Protein AF-A0A6P7GZ53-F1 (afdb_monomer)

Organism: NCBI:txid50390

Nearest PDB structures (foldseek):
  2vr2-assembly1_A  TM=5.293E-01  e=1.073E-16  Homo sapiens
  2ftw-assembly1_A  TM=5.264E-01  e=1.437E-16  Dictyostelium discoideum
  4cnu-assembly1_A  TM=5.229E-01  e=3.875E-16  Homo sapiens
  1yny-assembly1_A  TM=5.245E-01  e=1.218E-12  Bacillus sp. AR9
  4tqt-assembly1_D  TM=4.988E-01  e=5.077E-13  Brucella suis 1330

Mean predicted aligned error: 7.08 Å

Foldseek 3Di:
DEQDADVPGQQVVSVVVVCVVDVVPDPDDDAYAYEDLDDDPSNLVSVLCCVPPVVHQHYEAEQADPSHDDLVRLLVVLLSSVVSNHYYHYNFFNRVQLVVQLVVCVVVVNPDPVSNDSSGDPVRSVVRVVSSVVSNVVAEEEEEQDADVPGQQVVSVVVVCVVDVPDDPHHYYYEYEDLDDDPSNLVSVLCCLPPVVHQEYEAEQADPSHDDLVRLLVVLVSSVVSNHHYHYHFFNRVQLVVQLVVCVVVVNPDPVSNCSSGDCVRRVVRVVSSVVSNVD

Secondary structure (DSSP, 8-state):
-EE-PPTT--HHHHHHHHHHHHHTT-SS----EEE-SS--HHHHHHHHHHHHHH---EEEEESSSTTPPPHHHHHHHHHHHHHHTPEEEEE---HHHHHHHHHHHHHTT--STHHHHHTS-HHHHHHHHHHHHHHHTTTEEEEEE-PPTT--HHHHHHHHHHHHTTT-SSEEEEEEE-SS--HHHHHHHHHHHHHH---EEEEESSSTTPPPHHHHHHHHHHHHHHTPEEEEE-S-HHHHHHHHHHHHHTT--STHHHHHTS-HHHHHHHHHHHHHHHH-

Radius of gyration: 23.08 Å; Cα contacts (8 Å, |Δi|>4): 383; chains: 1; bounding box: 60×51×70 Å

Sequence (280 aa):
DFVFPKEDESLLDAFYEYRQKADGKVCCDYSLHVILPRWSEQVKRDMEILVKEHGVNSFKVFMAYGFMLNDAELYSAFEHCQNLGALAQVHAENGSIIAKNAERLLAQGVTGPEGHEMSRPEEVEAEAVNRACVIAKQLTDVDFVFPKEDESLLDAFYEYRQKADGKVCCDYSLHVILPRWSEQVKRDMEILVKEHGVNSFKVFMAYGFMLNDAELYSAFEHCQNLGALAQVHAENGSIIAKNAERLLAQGVTGPEGHEMSRPEEVEAEAVNRACVIAKQ

Solvent-accessible surface area (backbone atoms only — not comparable to full-atom values): 15361 Å² total; per-residue (Å²): 88,76,36,74,48,57,93,92,51,49,66,56,61,33,44,51,57,51,44,66,66,39,74,85,67,61,94,64,93,83,66,57,35,39,46,44,65,67,82,50,76,65,53,56,52,40,52,50,47,36,37,78,77,67,68,38,51,36,38,33,39,30,42,31,71,99,38,37,51,54,74,70,44,46,43,52,51,45,53,51,23,58,77,69,74,28,47,73,41,74,48,46,31,38,29,70,58,32,51,53,38,40,54,52,36,46,77,72,68,44,80,57,76,67,38,58,57,72,24,57,50,69,66,41,32,51,50,27,44,52,50,52,51,57,48,51,49,73,56,41,46,73,48,76,35,70,48,58,91,94,52,49,67,57,59,34,44,52,54,52,47,68,69,37,82,86,66,64,93,58,50,71,50,57,35,40,47,46,64,65,84,50,77,64,50,56,53,39,51,51,47,35,40,77,75,65,74,32,50,39,38,35,39,31,40,32,70,102,36,39,52,52,73,70,48,47,40,53,52,42,54,49,24,58,77,69,72,28,46,74,43,75,46,45,32,40,30,69,59,32,55,53,37,41,54,52,36,48,75,70,68,44,78,58,76,65,39,58,55,72,21,55,49,67,68,37,32,53,52,28,44,53,50,52,53,56,49,73,68,108

pLDDT: mean 95.41, std 3.26, range [82.62, 98.56]

InterPro domains:
  IPR032466 Metal-dependent hydrolase [SSF51556] (5-140)
  IPR032466 Metal-dependent hydrolase [SSF51556] (142-279)
  IPR050378 Metallo-dependent Hydrolases Superfamily [PTHR11647] (142-280)

Structure (mmCIF, N/CA/C/O backbone):
data_AF-A0A6P7GZ53-F1
#
_entry.id   AF-A0A6P7GZ53-F1
#
loop_
_atom_site.group_PDB
_atom_site.id
_atom_site.type_symbol
_atom_site.label_atom_id
_atom_site.label_alt_id
_atom_site.label_comp_id
_atom_site.label_asym_id
_atom_site.label_entity_id
_atom_site.label_seq_id
_atom_site.pdbx_PDB_ins_code
_atom_site.Cartn_x
_atom_site.Cartn_y
_atom_site.Cartn_z
_atom_site.occupancy
_atom_site.B_iso_or_equiv
_atom_site.auth_seq_id
_atom_site.auth_comp_id
_atom_site.auth_asym_id
_atom_site.auth_atom_id
_atom_site.pdbx_PDB_model_num
ATOM 1 N N . ASP A 1 1 ? -2.368 -8.068 18.841 1.00 83.94 1 ASP A N 1
ATOM 2 C CA . ASP A 1 1 ? -3.731 -8.653 18.848 1.00 83.94 1 ASP A CA 1
ATOM 3 C C . ASP A 1 1 ? -4.766 -7.543 18.663 1.00 83.94 1 ASP A C 1
ATOM 5 O O . ASP A 1 1 ? -4.378 -6.379 18.725 1.00 83.94 1 ASP A O 1
ATOM 9 N N . PHE A 1 2 ? -6.035 -7.871 18.414 1.00 90.75 2 PHE A N 1
ATOM 10 C CA . PHE A 1 2 ? -7.119 -6.899 18.254 1.00 90.75 2 PHE A CA 1
ATOM 11 C C . PHE A 1 2 ? -7.915 -6.716 19.548 1.00 90.75 2 PHE A C 1
ATOM 13 O O . PHE A 1 2 ? -8.470 -7.668 20.088 1.00 90.75 2 PHE A O 1
ATOM 20 N N . VAL A 1 3 ? -8.015 -5.474 20.013 1.00 94.88 3 VAL A N 1
ATOM 21 C CA . VAL A 1 3 ? -8.908 -5.082 21.106 1.00 94.88 3 VAL A CA 1
ATOM 22 C C . VAL A 1 3 ? -10.277 -4.818 20.508 1.00 94.88 3 VAL A C 1
ATOM 24 O O . VAL A 1 3 ? -10.435 -3.876 19.732 1.00 94.88 3 VAL A O 1
ATOM 27 N N . PHE A 1 4 ? -11.257 -5.644 20.868 1.00 94.88 4 PHE A N 1
ATOM 28 C CA . PHE A 1 4 ? -12.654 -5.452 20.485 1.00 94.88 4 PHE A CA 1
ATOM 29 C C . PHE A 1 4 ? -13.439 -4.890 21.686 1.00 94.88 4 PHE A C 1
ATOM 31 O O . PHE A 1 4 ? -13.685 -5.651 22.627 1.00 94.88 4 PHE A O 1
ATOM 38 N N . PRO A 1 5 ? -13.849 -3.605 21.667 1.00 93.38 5 PRO A N 1
ATOM 39 C CA . PRO A 1 5 ? -14.711 -3.026 22.698 1.00 93.38 5 PRO A CA 1
ATOM 40 C C . PRO A 1 5 ? -16.119 -3.625 22.664 1.00 93.38 5 PRO A C 1
ATOM 42 O O . PRO A 1 5 ? -16.727 -3.737 21.596 1.00 93.38 5 PRO A O 1
ATOM 45 N N . LYS A 1 6 ? -16.663 -3.985 23.827 1.00 91.25 6 LYS A N 1
ATOM 46 C CA . LYS A 1 6 ? -18.058 -4.430 23.952 1.00 91.25 6 LYS A CA 1
ATOM 47 C C . LYS A 1 6 ? -19.027 -3.294 23.615 1.00 91.25 6 LYS A C 1
ATOM 49 O O . LYS A 1 6 ? -18.658 -2.120 23.571 1.00 91.25 6 LYS A O 1
ATOM 54 N N . GLU A 1 7 ? -20.292 -3.653 23.412 1.00 82.62 7 GLU A N 1
ATOM 55 C CA . GLU A 1 7 ? -21.371 -2.674 23.273 1.00 82.62 7 GLU A CA 1
ATOM 56 C C . GLU A 1 7 ? -21.355 -1.720 24.483 1.00 82.62 7 GLU A C 1
ATOM 58 O O . GLU A 1 7 ? -21.275 -2.157 25.629 1.00 82.62 7 GLU A O 1
ATOM 63 N N . ASP A 1 8 ? -21.330 -0.415 24.205 1.00 84.06 8 ASP A N 1
ATOM 64 C CA . ASP A 1 8 ? -21.233 0.681 25.183 1.00 84.06 8 ASP A CA 1
ATOM 65 C C . ASP A 1 8 ? -19.934 0.829 25.995 1.00 84.06 8 ASP A C 1
ATOM 67 O O . ASP A 1 8 ? -19.791 1.809 26.723 1.00 84.06 8 ASP A O 1
ATOM 71 N N . GLU A 1 9 ? -18.932 -0.022 25.782 1.00 93.50 9 GLU A N 1
ATOM 72 C CA . GLU A 1 9 ? -17.598 0.121 26.379 1.00 93.50 9 GLU A CA 1
ATOM 73 C C . GLU A 1 9 ? -16.794 1.247 25.692 1.00 93.50 9 GLU A C 1
ATOM 75 O O . GLU A 1 9 ? -16.941 1.499 24.485 1.00 93.50 9 GLU A O 1
ATOM 80 N N . SER A 1 10 ? -15.959 1.958 26.461 1.00 95.81 10 SER A N 1
ATOM 81 C CA . SER A 1 10 ? -14.998 2.925 25.907 1.00 95.81 10 SER A CA 1
ATOM 82 C C . SER A 1 10 ? -13.808 2.199 25.272 1.00 95.81 10 SER A C 1
ATOM 84 O O . SER A 1 10 ? -13.531 1.040 25.598 1.00 95.81 10 SER A O 1
ATOM 86 N N . LEU A 1 11 ? -13.065 2.861 24.375 1.00 97.00 11 LEU A N 1
ATOM 87 C CA . LEU A 1 11 ? -11.878 2.218 23.791 1.00 97.00 11 LEU A CA 1
ATOM 88 C C . LEU A 1 11 ? -10.784 2.008 24.846 1.00 97.00 11 LEU A C 1
ATOM 90 O O . LEU A 1 11 ? -10.041 1.029 24.778 1.00 97.00 11 LEU A O 1
ATOM 94 N N . LEU A 1 12 ? -10.701 2.915 25.825 1.00 96.62 12 LEU A N 1
ATOM 95 C CA . LEU A 1 12 ? -9.735 2.851 26.918 1.00 96.62 12 LEU A CA 1
ATOM 96 C C . LEU A 1 12 ? -10.011 1.670 27.850 1.00 96.62 12 LEU A C 1
ATOM 98 O O . LEU A 1 12 ? -9.089 0.912 28.144 1.00 96.62 12 LEU A O 1
ATOM 102 N N . ASP A 1 13 ? -11.262 1.471 28.272 1.00 96.56 13 ASP A N 1
ATOM 103 C CA . ASP A 1 13 ? -11.621 0.360 29.163 1.00 96.56 13 ASP A CA 1
ATOM 104 C C . ASP A 1 13 ? -11.324 -0.991 28.503 1.00 96.56 13 ASP A C 1
ATOM 106 O O . ASP A 1 13 ? -10.675 -1.854 29.102 1.00 96.56 13 ASP A O 1
ATOM 110 N N . ALA A 1 14 ? -11.707 -1.138 27.229 1.00 97.06 14 ALA A N 1
ATOM 111 C CA . ALA A 1 14 ? -11.402 -2.329 26.446 1.00 97.06 14 ALA A CA 1
ATOM 112 C C . ALA A 1 14 ? -9.884 -2.548 26.322 1.00 97.06 14 ALA A C 1
ATOM 114 O O . ALA A 1 14 ? -9.389 -3.660 26.518 1.00 97.06 14 ALA A O 1
ATOM 115 N N . PHE A 1 15 ? -9.118 -1.489 26.040 1.00 96.69 15 PHE A N 1
ATOM 116 C CA . PHE A 1 15 ? -7.660 -1.561 25.950 1.00 96.69 15 PHE A CA 1
ATOM 117 C C . PHE A 1 15 ? -7.024 -2.022 27.267 1.00 96.69 15 PHE A C 1
ATOM 119 O O . PHE A 1 15 ? -6.193 -2.935 27.256 1.00 96.69 15 PHE A O 1
ATOM 126 N N . TYR A 1 16 ? -7.437 -1.449 28.401 1.00 95.81 16 TYR A N 1
ATOM 127 C CA . TYR A 1 16 ? -6.927 -1.828 29.717 1.00 95.81 16 TYR A CA 1
ATOM 128 C C . TYR A 1 16 ? -7.271 -3.274 30.081 1.00 95.81 16 TYR A C 1
ATOM 130 O O . TYR A 1 16 ? -6.413 -3.985 30.607 1.00 95.81 16 TYR A O 1
ATOM 138 N N . GLU A 1 17 ? -8.477 -3.746 29.753 1.00 95.25 17 GLU A N 1
ATOM 139 C CA . GLU A 1 17 ? -8.863 -5.143 29.971 1.00 95.25 17 GLU A CA 1
ATOM 140 C C . GLU A 1 17 ? -7.950 -6.106 29.189 1.00 95.25 17 GLU A C 1
ATOM 142 O O . GLU A 1 17 ? -7.483 -7.115 29.728 1.00 95.25 17 GLU A O 1
ATOM 147 N N . TYR A 1 18 ? -7.666 -5.804 27.919 1.00 95.06 18 TYR A N 1
ATOM 148 C CA . TYR A 1 18 ? -6.794 -6.637 27.085 1.00 95.06 18 TYR A CA 1
ATOM 149 C C . TYR A 1 18 ? -5.336 -6.595 27.551 1.00 95.06 18 TYR A C 1
ATOM 151 O O . TYR A 1 18 ? -4.712 -7.652 27.679 1.00 95.06 18 TYR A O 1
ATOM 159 N N . ARG A 1 19 ? -4.811 -5.408 27.880 1.00 93.62 19 ARG A N 1
ATOM 160 C CA . ARG A 1 19 ? -3.484 -5.234 28.495 1.00 93.62 19 ARG A CA 1
ATOM 161 C C . ARG A 1 19 ? -3.341 -6.063 29.765 1.00 93.62 19 ARG A C 1
ATOM 163 O O . ARG A 1 19 ? -2.403 -6.845 29.873 1.00 93.62 19 ARG A O 1
ATOM 170 N N . GLN A 1 20 ? -4.315 -5.997 30.675 1.00 93.56 20 GLN A N 1
ATOM 171 C CA . GLN A 1 20 ? -4.288 -6.758 31.927 1.00 93.56 20 GLN A CA 1
ATOM 172 C C . GLN A 1 20 ? -4.213 -8.275 31.692 1.00 93.56 20 GLN A C 1
ATOM 174 O O . GLN A 1 20 ? -3.524 -8.991 32.421 1.00 93.56 20 GLN A O 1
ATOM 179 N N . LYS A 1 21 ? -4.908 -8.786 30.667 1.00 91.00 21 LYS A N 1
ATOM 180 C CA . LYS A 1 21 ? -4.852 -10.208 30.294 1.00 91.00 21 LYS A CA 1
ATOM 181 C C . LYS A 1 21 ? -3.507 -10.604 29.682 1.00 91.00 21 LYS A C 1
ATOM 183 O O . LYS A 1 21 ? -3.099 -11.755 29.867 1.00 91.00 21 LYS A O 1
ATOM 188 N N . ALA A 1 22 ? -2.867 -9.696 28.944 1.00 90.44 22 ALA A N 1
ATOM 189 C CA . ALA A 1 22 ? -1.644 -9.944 28.188 1.00 90.44 22 ALA A CA 1
ATOM 190 C C . ALA A 1 22 ? -0.370 -9.767 29.028 1.00 90.44 22 ALA A C 1
ATOM 192 O O . ALA A 1 22 ? 0.467 -10.668 29.022 1.00 90.44 22 ALA A O 1
ATOM 193 N N . ASP A 1 23 ? -0.248 -8.673 29.788 1.00 89.81 23 ASP A N 1
ATOM 194 C CA . ASP A 1 23 ? 0.985 -8.252 30.480 1.00 89.81 23 ASP A CA 1
ATOM 195 C C . ASP A 1 23 ? 1.575 -9.341 31.393 1.00 89.81 23 ASP A C 1
ATOM 197 O O . ASP A 1 23 ? 2.789 -9.468 31.516 1.00 89.81 23 ASP A O 1
ATOM 201 N N . GLY A 1 24 ? 0.726 -10.169 32.013 1.00 87.69 24 GLY A N 1
ATOM 202 C CA . GLY A 1 24 ? 1.163 -11.268 32.881 1.00 87.69 24 GLY A CA 1
ATOM 203 C C . GLY A 1 24 ? 1.469 -12.594 32.172 1.00 87.69 24 GLY A C 1
ATOM 204 O O . GLY A 1 24 ? 1.786 -13.570 32.851 1.00 87.69 24 GLY A O 1
ATOM 205 N N . LYS A 1 25 ? 1.301 -12.681 30.846 1.00 90.62 25 LYS A N 1
ATOM 206 C CA . LYS A 1 25 ? 1.344 -13.947 30.086 1.00 90.62 25 LYS A CA 1
ATOM 207 C C . LYS A 1 25 ? 2.253 -13.921 28.863 1.00 90.62 25 LYS A C 1
ATOM 209 O O . LYS A 1 25 ? 2.750 -14.977 28.476 1.00 90.62 25 LYS A O 1
ATOM 214 N N . VAL A 1 26 ? 2.423 -12.766 28.225 1.00 89.94 26 VAL A N 1
ATOM 215 C CA . VAL A 1 26 ? 3.262 -12.640 27.028 1.00 89.94 26 VAL A CA 1
ATOM 216 C C . VAL A 1 26 ? 4.746 -12.784 27.369 1.00 89.94 26 VAL A C 1
ATOM 218 O O . VAL A 1 26 ? 5.226 -12.262 28.370 1.00 89.94 26 VAL A O 1
ATOM 221 N N . CYS A 1 27 ? 5.478 -13.512 26.525 1.00 90.25 27 CYS A N 1
ATOM 222 C CA . CYS A 1 27 ? 6.923 -13.732 26.645 1.00 90.25 27 CYS A CA 1
ATOM 223 C C . CYS A 1 27 ? 7.740 -12.966 25.589 1.00 90.25 27 CYS A C 1
ATOM 225 O O . CYS A 1 27 ? 8.937 -13.207 25.443 1.00 90.25 27 CYS A O 1
ATOM 227 N N . CYS A 1 28 ? 7.094 -12.064 24.849 1.00 86.25 28 CYS A N 1
ATOM 228 C CA . CYS A 1 28 ? 7.678 -11.230 23.807 1.00 86.25 28 CYS A CA 1
ATOM 229 C C . CYS A 1 28 ? 7.070 -9.821 23.837 1.00 86.25 28 CYS A C 1
ATOM 231 O O . CYS A 1 28 ? 6.027 -9.599 24.460 1.00 86.25 28 CYS A O 1
ATOM 233 N N . ASP A 1 29 ? 7.713 -8.887 23.137 1.00 85.12 29 ASP A N 1
ATOM 234 C CA . ASP A 1 29 ? 7.139 -7.571 22.870 1.00 85.12 29 ASP A CA 1
ATOM 235 C C . ASP A 1 29 ? 5.856 -7.715 22.045 1.00 85.12 29 ASP A C 1
ATOM 237 O O . ASP A 1 29 ? 5.775 -8.521 21.112 1.00 85.12 29 ASP A O 1
ATOM 241 N N . TYR A 1 30 ? 4.838 -6.932 22.393 1.00 86.75 30 TYR A N 1
ATOM 242 C CA . TYR A 1 30 ? 3.545 -6.981 21.725 1.00 86.75 30 TYR A CA 1
ATOM 243 C C . TYR A 1 30 ? 2.935 -5.586 21.586 1.00 86.75 30 TYR A C 1
ATOM 245 O O . TYR A 1 30 ? 3.222 -4.673 22.359 1.00 86.75 30 TYR A O 1
ATOM 253 N N . SER A 1 31 ? 2.052 -5.445 20.600 1.00 86.81 31 SER A N 1
ATOM 254 C CA . SER A 1 31 ? 1.199 -4.272 20.422 1.00 86.81 31 SER A CA 1
ATOM 255 C C . SER A 1 31 ? -0.259 -4.700 20.242 1.00 86.81 31 SER A C 1
ATOM 257 O O . SER A 1 31 ? -0.568 -5.855 19.904 1.00 86.81 31 SER A O 1
ATOM 259 N N . LEU A 1 32 ? -1.165 -3.765 20.508 1.00 92.12 32 LEU A N 1
ATOM 260 C CA . LEU A 1 32 ? -2.605 -3.937 20.395 1.00 92.12 32 LEU A CA 1
ATOM 261 C C . LEU A 1 32 ? -3.147 -2.993 19.322 1.00 92.12 32 LEU A C 1
ATOM 263 O O . LEU A 1 32 ? -2.891 -1.793 19.360 1.00 92.12 32 LEU A O 1
ATOM 267 N N . HIS A 1 33 ? -3.920 -3.549 18.394 1.00 94.38 33 HIS A N 1
ATOM 268 C CA . HIS A 1 33 ? -4.694 -2.804 17.407 1.00 94.38 33 HIS A CA 1
ATOM 269 C C . HIS A 1 33 ? -6.102 -2.608 17.963 1.00 94.38 33 HIS A C 1
ATOM 271 O O . HIS A 1 33 ? -6.744 -3.588 18.346 1.00 94.38 33 HIS A O 1
ATOM 277 N N . VAL A 1 34 ? -6.604 -1.378 18.021 1.00 97.31 34 VAL A N 1
ATOM 278 C CA . VAL A 1 34 ? -7.911 -1.114 18.645 1.00 97.31 34 VAL A CA 1
ATOM 279 C C . VAL A 1 34 ? -8.999 -1.029 17.580 1.00 97.31 34 VAL A C 1
ATOM 281 O O . VAL A 1 34 ? -8.886 -0.257 16.630 1.00 97.31 34 VAL A O 1
ATOM 284 N N . ILE A 1 35 ? -10.049 -1.844 17.708 1.00 97.12 35 ILE A N 1
ATOM 285 C CA . ILE A 1 35 ? -11.191 -1.829 16.789 1.00 97.12 35 ILE A CA 1
ATOM 286 C C . ILE A 1 35 ? -12.071 -0.614 17.092 1.00 97.12 35 ILE A C 1
ATOM 288 O O . ILE A 1 35 ? -12.369 -0.325 18.249 1.00 97.12 35 ILE A O 1
ATOM 292 N N . LEU A 1 36 ? -12.517 0.065 16.036 1.00 96.56 36 LEU A N 1
ATOM 293 C CA . LEU A 1 36 ? -13.470 1.168 16.074 1.00 96.56 36 LEU A CA 1
ATOM 294 C C . LEU A 1 36 ? -14.841 0.654 15.597 1.00 96.56 36 LEU A C 1
ATOM 296 O O . LEU A 1 36 ? -15.126 0.705 14.401 1.00 96.56 36 LEU A O 1
ATOM 300 N N . PRO A 1 37 ? -15.703 0.135 16.494 1.00 93.62 37 PRO A N 1
ATOM 301 C CA . PRO A 1 37 ? -17.009 -0.402 16.100 1.00 93.62 37 PRO A CA 1
ATOM 302 C C . PRO A 1 37 ? -18.053 0.693 15.813 1.00 93.62 37 PRO A C 1
ATOM 304 O O . PRO A 1 37 ? -19.187 0.387 15.459 1.00 93.62 37 PRO A O 1
ATOM 307 N N . ARG A 1 38 ? -17.701 1.964 16.046 1.00 94.25 38 ARG A N 1
ATOM 308 C CA . ARG A 1 38 ? -18.548 3.155 15.893 1.00 94.25 38 ARG A CA 1
ATOM 309 C C . ARG A 1 38 ? -17.683 4.409 15.817 1.00 94.25 38 ARG A C 1
ATOM 311 O O . ARG A 1 38 ? -16.546 4.399 16.294 1.00 94.25 38 ARG A O 1
ATOM 318 N N . TRP A 1 39 ? -18.245 5.502 15.308 1.00 95.88 39 TRP A N 1
ATOM 319 C CA . TRP A 1 39 ? -17.585 6.806 15.289 1.00 95.88 39 TRP A CA 1
ATOM 320 C C . TRP A 1 39 ? -18.297 7.827 16.183 1.00 95.88 39 TRP A C 1
ATOM 322 O O . TRP A 1 39 ? -19.516 7.967 16.149 1.00 95.88 39 TRP A O 1
ATOM 332 N N . SER A 1 40 ? -17.543 8.535 17.029 1.00 95.44 40 SER A N 1
ATOM 333 C CA . SER A 1 40 ? -18.072 9.573 17.926 1.00 95.44 40 SER A CA 1
ATOM 334 C C . SER A 1 40 ? -16.962 10.488 18.452 1.00 95.44 40 SER A C 1
ATOM 336 O O . SER A 1 40 ? -15.783 10.139 18.406 1.00 95.44 40 SER A O 1
ATOM 338 N N . GLU A 1 41 ? -17.327 11.630 19.039 1.00 95.44 41 GLU A N 1
ATOM 339 C CA . GLU A 1 41 ? -16.363 12.522 19.706 1.00 95.44 41 GLU A CA 1
ATOM 340 C C . GLU A 1 41 ? -15.651 11.860 20.895 1.00 95.44 41 GLU A C 1
ATOM 342 O O . GLU A 1 41 ? -14.501 12.184 21.184 1.00 95.44 41 GLU A O 1
ATOM 347 N N . GLN A 1 42 ? -16.299 10.910 21.582 1.00 95.50 42 GLN A N 1
ATOM 348 C CA . GLN A 1 42 ? -15.629 10.141 22.632 1.00 9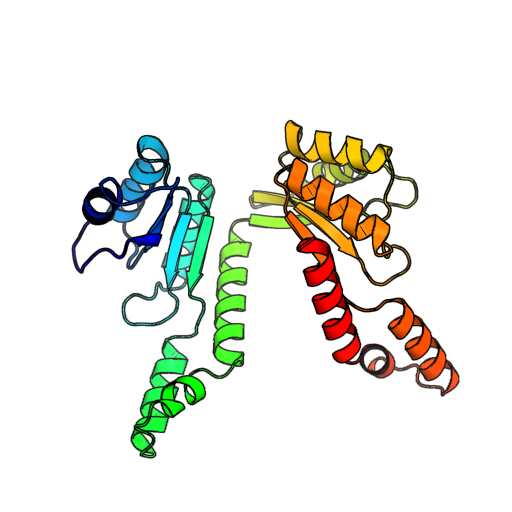5.50 42 GLN A CA 1
ATOM 349 C C . GLN A 1 42 ? -14.554 9.224 22.041 1.00 95.50 42 GLN A C 1
ATOM 351 O O . GLN A 1 42 ? -13.436 9.214 22.541 1.00 95.50 42 GLN A O 1
ATOM 356 N N . VAL A 1 43 ? -14.868 8.524 20.945 1.00 96.50 43 VAL A N 1
ATOM 357 C CA . VAL A 1 43 ? -13.909 7.672 20.222 1.00 96.50 43 VAL A CA 1
ATOM 358 C C . VAL A 1 43 ? -12.685 8.475 19.780 1.00 96.50 43 VAL A C 1
ATOM 360 O O . VAL A 1 43 ? -11.565 8.036 20.020 1.00 96.50 43 VAL A O 1
ATOM 363 N N . LYS A 1 44 ? -12.871 9.685 19.231 1.00 96.94 44 LYS A N 1
ATOM 364 C CA . LYS A 1 44 ? -11.755 10.574 18.859 1.00 96.94 44 LYS A CA 1
ATOM 365 C C . LYS A 1 44 ? -10.826 10.881 20.038 1.00 96.94 44 LYS A C 1
ATOM 367 O O . LYS A 1 44 ? -9.607 10.780 19.895 1.00 96.94 44 LYS A O 1
ATOM 372 N N . ARG A 1 45 ? -11.396 11.231 21.200 1.00 97.38 45 ARG A N 1
ATOM 373 C CA . ARG A 1 45 ? -10.629 11.514 22.427 1.00 97.38 45 ARG A CA 1
ATOM 374 C C . ARG A 1 45 ? -9.893 10.283 22.944 1.00 97.38 45 ARG A C 1
ATOM 376 O O . ARG A 1 45 ? -8.727 10.388 23.309 1.00 97.38 45 ARG A O 1
ATOM 383 N N . ASP A 1 46 ? -10.550 9.127 22.949 1.00 97.88 46 ASP A N 1
ATOM 384 C CA . ASP A 1 46 ? -9.920 7.886 23.393 1.00 97.88 46 ASP A CA 1
ATOM 385 C C . ASP A 1 46 ? -8.745 7.510 22.477 1.00 97.88 46 ASP A C 1
ATOM 387 O O . ASP A 1 46 ? -7.686 7.132 22.970 1.00 97.88 46 ASP A O 1
ATOM 391 N N . MET A 1 47 ? -8.893 7.667 21.153 1.00 98.06 47 MET A N 1
ATOM 392 C CA . MET A 1 47 ? -7.806 7.444 20.188 1.00 98.06 47 MET A CA 1
ATOM 393 C C . MET A 1 47 ? -6.592 8.332 20.481 1.00 98.06 47 MET A C 1
ATOM 395 O O . MET A 1 47 ? -5.464 7.848 20.460 1.00 98.06 47 MET A O 1
ATOM 399 N N . GLU A 1 48 ? -6.807 9.612 20.799 1.00 97.56 48 GLU A N 1
ATOM 400 C CA . GLU A 1 48 ? -5.722 10.527 21.169 1.00 97.56 48 GLU A CA 1
ATOM 401 C C . GLU A 1 48 ? -4.948 10.061 22.403 1.00 97.56 48 GLU A C 1
ATOM 403 O O . GLU A 1 48 ? -3.717 10.078 22.389 1.00 97.56 48 GLU A O 1
ATOM 408 N N . ILE A 1 49 ? -5.658 9.639 23.451 1.00 98.00 49 ILE A N 1
ATOM 409 C CA . ILE A 1 49 ? -5.052 9.139 24.692 1.00 98.00 49 ILE A CA 1
ATOM 410 C C . ILE A 1 49 ? -4.279 7.847 24.405 1.00 98.00 49 ILE A C 1
ATOM 412 O O . ILE A 1 49 ? -3.120 7.713 24.790 1.00 98.00 49 ILE A O 1
ATOM 416 N N . LEU A 1 50 ? -4.877 6.917 23.659 1.00 97.56 50 LEU A N 1
ATOM 417 C CA . LEU A 1 50 ? -4.242 5.655 23.276 1.00 97.56 50 LEU A CA 1
ATOM 418 C C . LEU A 1 50 ? -2.935 5.866 22.497 1.00 97.56 50 LEU A C 1
ATOM 420 O O . LEU A 1 50 ? -1.944 5.187 22.776 1.00 97.56 50 LEU A O 1
ATOM 424 N N . VAL A 1 51 ? -2.906 6.823 21.567 1.00 96.31 51 VAL A N 1
ATOM 425 C CA . VAL A 1 51 ? -1.694 7.156 20.804 1.00 96.31 51 VAL A CA 1
ATOM 426 C C . VAL A 1 51 ? -0.656 7.840 21.692 1.00 96.31 51 VAL A C 1
ATOM 428 O O . VAL A 1 51 ? 0.480 7.374 21.782 1.00 96.31 51 VAL A O 1
ATOM 431 N N . LYS A 1 52 ? -1.035 8.933 22.365 1.00 95.62 52 LYS A N 1
ATOM 432 C CA . LYS A 1 52 ? -0.095 9.807 23.086 1.00 95.62 52 LYS A CA 1
ATOM 433 C C . LYS A 1 52 ? 0.437 9.181 24.376 1.00 95.62 52 LYS A C 1
ATOM 435 O O . LYS A 1 52 ? 1.593 9.408 24.719 1.00 95.62 52 LYS A O 1
ATOM 440 N N . GLU A 1 53 ? -0.388 8.418 25.091 1.00 96.62 53 GLU A N 1
ATOM 441 C CA . GLU A 1 53 ? -0.068 7.916 26.436 1.00 96.62 53 GLU A CA 1
ATOM 442 C C . GLU A 1 53 ? 0.241 6.414 26.465 1.00 96.62 53 GLU A C 1
ATOM 444 O O . GLU A 1 53 ? 0.974 5.956 27.342 1.00 96.62 53 GLU A O 1
ATOM 449 N N . HIS A 1 54 ? -0.277 5.637 25.506 1.00 93.94 54 HIS A N 1
ATOM 450 C CA . HIS A 1 54 ? -0.161 4.173 25.520 1.00 93.94 54 HIS A CA 1
ATOM 451 C C . HIS A 1 54 ? 0.586 3.573 24.324 1.00 93.94 54 HIS A C 1
ATOM 453 O O . HIS A 1 54 ? 0.798 2.357 24.293 1.00 93.94 54 HIS A O 1
ATOM 459 N N . GLY A 1 55 ? 1.012 4.400 23.364 1.00 90.12 55 GLY A N 1
ATOM 460 C CA . GLY A 1 55 ? 1.794 3.968 22.204 1.00 90.12 55 GLY A CA 1
ATOM 461 C C . GLY A 1 55 ? 1.017 3.102 21.208 1.00 90.12 55 GLY A C 1
ATOM 462 O O . GLY A 1 55 ? 1.630 2.398 20.406 1.00 90.12 55 GLY A O 1
ATOM 463 N N . VAL A 1 56 ? -0.320 3.124 21.248 1.00 94.38 56 VAL A N 1
ATOM 464 C CA . VAL A 1 56 ? -1.145 2.496 20.208 1.00 94.38 56 VAL A CA 1
ATOM 465 C C . VAL A 1 56 ? -0.952 3.283 18.920 1.00 94.38 56 VAL A C 1
ATOM 467 O O . VAL A 1 56 ? -1.150 4.489 18.896 1.00 94.38 56 VAL A O 1
ATOM 470 N N . ASN A 1 57 ? -0.582 2.615 17.834 1.00 92.12 57 ASN A N 1
ATOM 471 C CA . ASN A 1 57 ? -0.270 3.270 16.562 1.00 92.12 57 ASN A CA 1
ATOM 472 C C . ASN A 1 57 ? -1.182 2.819 15.417 1.00 92.12 57 ASN A C 1
ATOM 474 O O . ASN A 1 57 ? -0.868 3.053 14.253 1.00 92.12 57 ASN A O 1
ATOM 478 N N . SER A 1 58 ? -2.269 2.108 15.717 1.00 95.19 58 SER A N 1
ATOM 479 C CA . SER A 1 58 ? -3.118 1.509 14.691 1.00 95.19 58 SER A CA 1
ATOM 480 C C . SER A 1 58 ? -4.526 1.194 15.185 1.00 95.19 58 SER A C 1
ATOM 482 O O . SER A 1 58 ? -4.731 0.723 16.307 1.00 95.19 58 SER A O 1
ATOM 484 N N . PHE A 1 59 ? -5.496 1.436 14.306 1.00 97.88 59 PHE A N 1
ATOM 485 C CA . PHE A 1 59 ? -6.921 1.303 14.583 1.00 97.88 59 PHE A CA 1
ATOM 486 C C . PHE A 1 59 ? -7.614 0.556 13.451 1.00 97.88 59 PHE A C 1
ATOM 488 O O . PHE A 1 59 ? -7.331 0.812 12.283 1.00 97.88 59 PHE A O 1
ATOM 495 N N . LYS A 1 60 ? -8.528 -0.360 13.783 1.00 97.00 60 LYS A N 1
ATOM 496 C CA . LYS A 1 60 ? -9.218 -1.197 12.795 1.00 97.00 60 LYS A CA 1
ATOM 497 C C . LYS A 1 60 ? -10.688 -0.821 12.646 1.00 97.00 60 LYS A C 1
ATOM 499 O O . LYS A 1 60 ? -11.438 -0.862 13.614 1.00 97.00 60 LYS A O 1
ATOM 504 N N . VAL A 1 61 ? -11.102 -0.520 11.422 1.00 97.44 61 VAL A N 1
ATOM 505 C CA . VAL A 1 61 ? -12.492 -0.259 11.030 1.00 97.44 61 VAL A CA 1
ATOM 506 C C . VAL A 1 61 ? -13.041 -1.422 10.206 1.00 97.44 61 VAL A C 1
ATOM 508 O O . VAL A 1 61 ? -12.285 -2.219 9.642 1.00 97.44 61 VAL A O 1
ATOM 511 N N . PHE A 1 62 ? -14.364 -1.521 10.122 1.00 97.25 62 PHE A N 1
ATOM 512 C CA . PHE A 1 62 ? -15.051 -2.565 9.366 1.00 97.25 62 PHE A CA 1
ATOM 513 C C . PHE A 1 62 ? -16.018 -1.960 8.352 1.00 97.25 62 PHE A C 1
ATOM 515 O O . PHE A 1 62 ? -16.648 -0.941 8.620 1.00 97.25 62 PHE A O 1
ATOM 522 N N . MET A 1 63 ? -16.147 -2.617 7.199 1.00 97.38 63 MET A N 1
ATOM 523 C CA . MET A 1 63 ? -17.131 -2.300 6.150 1.00 97.38 63 MET A CA 1
ATOM 524 C C . MET A 1 63 ? -18.219 -3.380 6.024 1.00 97.38 63 MET A C 1
ATOM 526 O O . MET A 1 63 ? -19.111 -3.294 5.177 1.00 97.38 63 MET A O 1
ATOM 530 N N . ALA A 1 64 ? -18.154 -4.385 6.899 1.00 93.31 64 ALA A N 1
ATOM 531 C CA . ALA A 1 64 ? -19.103 -5.477 7.016 1.00 93.31 64 ALA A CA 1
ATOM 532 C C . ALA A 1 64 ? -19.493 -5.730 8.478 1.00 93.31 64 ALA A C 1
ATOM 534 O O . ALA A 1 64 ? -18.874 -5.197 9.400 1.00 93.31 64 ALA A O 1
ATOM 535 N N . TYR A 1 65 ? -20.499 -6.587 8.672 1.00 88.19 65 TYR A N 1
ATOM 536 C CA . TYR A 1 65 ? -21.087 -6.935 9.973 1.00 88.19 65 TYR A CA 1
ATOM 537 C C . TYR A 1 65 ? -21.892 -5.795 10.623 1.00 88.19 65 TYR A C 1
ATOM 539 O O . TYR A 1 65 ? -22.079 -4.726 10.049 1.00 88.19 65 TYR A O 1
ATOM 547 N N . GLY A 1 66 ? -22.429 -6.047 11.823 1.00 87.12 66 GLY A N 1
ATOM 548 C CA . GLY A 1 66 ? -23.311 -5.116 12.547 1.00 87.12 66 GLY A CA 1
ATOM 549 C C . GLY A 1 66 ? -22.624 -3.874 13.132 1.00 87.12 66 GLY A C 1
ATOM 550 O O . GLY A 1 66 ? -23.290 -3.063 13.760 1.00 87.12 66 GLY A O 1
ATOM 551 N N . PHE A 1 67 ? -21.314 -3.738 12.941 1.00 90.75 67 PHE A N 1
ATOM 552 C CA . PHE A 1 67 ? -20.471 -2.644 13.439 1.00 90.75 67 PHE A CA 1
ATOM 553 C C . PHE A 1 67 ? -19.651 -2.014 12.301 1.00 90.75 67 PHE A C 1
ATOM 555 O O . PHE A 1 67 ? -18.561 -1.486 12.518 1.00 90.75 67 PHE A O 1
ATOM 562 N N . MET A 1 68 ? -20.153 -2.119 11.065 1.00 94.12 68 MET A N 1
ATOM 563 C CA . MET A 1 68 ? -19.549 -1.438 9.926 1.00 94.12 68 MET A CA 1
ATOM 564 C C . MET A 1 68 ? -19.740 0.075 10.028 1.00 94.12 68 MET A C 1
ATOM 566 O O . MET A 1 68 ? -20.820 0.543 10.389 1.00 94.12 68 MET A O 1
ATOM 570 N N . LEU A 1 69 ? -18.710 0.827 9.654 1.00 96.75 69 LEU A N 1
ATOM 571 C CA . LEU A 1 69 ? -18.791 2.276 9.518 1.00 96.75 69 LEU A CA 1
ATOM 572 C C . LEU A 1 69 ? -19.361 2.643 8.146 1.00 96.75 69 LEU A C 1
ATOM 574 O O . LEU A 1 69 ? -19.072 1.987 7.141 1.00 96.75 69 LEU A O 1
ATOM 578 N N . ASN A 1 70 ? -20.160 3.707 8.096 1.00 96.31 70 ASN A N 1
ATOM 579 C CA . ASN A 1 70 ? -20.566 4.301 6.824 1.00 96.31 70 ASN A CA 1
ATOM 580 C C . ASN A 1 70 ? -19.437 5.155 6.216 1.00 96.31 70 ASN A C 1
ATOM 582 O O . ASN A 1 70 ? -18.446 5.455 6.878 1.00 96.31 70 ASN A O 1
ATOM 586 N N . ASP A 1 71 ? -19.590 5.583 4.962 1.00 97.06 71 ASP A N 1
ATOM 587 C CA . ASP A 1 71 ? -18.531 6.295 4.233 1.00 97.06 71 ASP A CA 1
ATOM 588 C C . ASP A 1 71 ? -18.078 7.602 4.921 1.00 97.06 71 ASP A C 1
ATOM 590 O O . ASP A 1 71 ? -16.889 7.918 4.912 1.00 97.06 71 ASP A O 1
ATOM 594 N N . ALA A 1 72 ? -18.985 8.343 5.571 1.00 97.06 72 ALA A N 1
ATOM 595 C CA . ALA A 1 72 ? -18.630 9.569 6.295 1.00 97.06 72 ALA A CA 1
ATOM 596 C C . ALA A 1 72 ? -17.878 9.276 7.607 1.00 97.06 72 ALA A C 1
ATOM 598 O O . ALA A 1 72 ? -16.969 10.014 7.999 1.00 97.06 72 ALA A O 1
ATOM 599 N N . GLU A 1 73 ? -18.236 8.187 8.286 1.00 97.62 73 GLU A N 1
ATOM 600 C CA . GLU A 1 73 ? -17.527 7.707 9.474 1.00 97.62 73 GLU A CA 1
ATOM 601 C C . GLU A 1 73 ? -16.139 7.162 9.117 1.00 97.62 73 GLU A C 1
ATOM 603 O O . GLU A 1 73 ? -15.180 7.469 9.819 1.00 97.62 73 GLU A O 1
ATOM 608 N N . LEU A 1 74 ? -16.012 6.426 8.004 1.00 97.50 74 LEU A N 1
ATOM 609 C CA . LEU A 1 74 ? -14.726 5.977 7.459 1.00 97.50 74 LEU A CA 1
ATOM 610 C C . LEU A 1 74 ? -13.822 7.165 7.132 1.00 97.50 74 LEU A C 1
ATOM 612 O O . LEU A 1 74 ? -12.684 7.194 7.592 1.00 97.50 74 LEU A O 1
ATOM 616 N N . TYR A 1 75 ? -14.341 8.163 6.407 1.00 97.06 75 TYR A N 1
ATOM 617 C CA . TYR A 1 75 ? -13.611 9.399 6.110 1.00 97.06 75 TYR A CA 1
ATOM 618 C C . TYR A 1 75 ? -13.082 10.047 7.394 1.00 97.06 75 TYR A C 1
ATOM 620 O O . TYR A 1 75 ? -11.891 10.321 7.513 1.00 97.06 75 TYR A O 1
ATOM 628 N N . SER A 1 76 ? -13.955 10.225 8.388 1.00 97.75 76 SER A N 1
ATOM 629 C CA . SER A 1 76 ? -13.585 10.862 9.654 1.00 97.75 76 SER A CA 1
ATOM 630 C C . SER A 1 76 ? -12.553 10.049 10.443 1.00 97.75 76 SER A C 1
ATOM 632 O O . SER A 1 76 ? -11.654 10.617 11.062 1.00 97.75 76 SER A O 1
ATOM 634 N N . ALA A 1 77 ? -12.675 8.719 10.434 1.00 97.31 77 ALA A N 1
ATOM 635 C CA . ALA A 1 77 ? -11.726 7.826 11.086 1.00 97.31 77 ALA A CA 1
ATOM 636 C C . ALA A 1 77 ? -10.351 7.878 10.415 1.00 97.31 77 ALA A C 1
ATOM 638 O O . ALA A 1 77 ? -9.339 7.949 11.110 1.00 97.31 77 ALA A O 1
ATOM 639 N N . PHE A 1 78 ? -10.308 7.894 9.080 1.00 97.06 78 PHE A N 1
ATOM 640 C CA . PHE A 1 78 ? -9.066 8.014 8.320 1.00 97.06 78 PHE A CA 1
ATOM 641 C C . PHE A 1 78 ? -8.393 9.368 8.544 1.00 97.06 78 PHE A C 1
ATOM 643 O O . PHE A 1 78 ? -7.197 9.397 8.819 1.00 97.06 78 PHE A O 1
ATOM 650 N N . GLU A 1 79 ? -9.156 10.463 8.518 1.00 95.81 79 GLU A N 1
ATOM 651 C CA . GLU A 1 79 ? -8.658 11.819 8.788 1.00 95.81 79 GLU A CA 1
ATOM 652 C C . GLU A 1 79 ? -8.061 11.914 10.196 1.00 95.81 79 GLU A C 1
ATOM 654 O O . GLU A 1 79 ? -6.970 12.446 10.399 1.00 95.81 79 GLU A O 1
ATOM 659 N N . HIS A 1 80 ? -8.734 11.340 11.196 1.00 97.00 80 HIS A N 1
ATOM 660 C CA . HIS A 1 80 ? -8.213 11.343 12.561 1.00 97.00 80 HIS A CA 1
ATOM 661 C C . HIS A 1 80 ? -6.974 10.456 12.709 1.00 97.00 80 HIS A C 1
ATOM 663 O O . HIS A 1 80 ? -6.009 10.862 13.347 1.00 97.00 80 HIS A O 1
ATOM 669 N N . CYS A 1 81 ? -6.952 9.270 12.092 1.00 96.50 81 CYS A N 1
ATOM 670 C CA . CYS A 1 81 ? -5.756 8.426 12.048 1.00 96.50 81 CYS A CA 1
ATOM 671 C C . CYS A 1 81 ? -4.566 9.168 11.424 1.00 96.50 81 CYS A C 1
ATOM 673 O O . CYS A 1 81 ? -3.481 9.156 12.006 1.00 96.50 81 CYS A O 1
ATOM 675 N N . GLN A 1 82 ? -4.783 9.866 10.306 1.00 92.12 82 GLN A N 1
ATOM 676 C CA . GLN A 1 82 ? -3.779 10.697 9.646 1.00 92.12 82 GLN A CA 1
ATOM 677 C C . GLN A 1 82 ? -3.241 11.782 10.594 1.00 92.12 82 GLN A C 1
ATOM 679 O O . GLN A 1 82 ? -2.032 11.860 10.807 1.00 92.12 82 GLN A O 1
ATOM 684 N N . ASN A 1 83 ? -4.128 12.553 11.233 1.00 93.06 83 ASN A N 1
ATOM 685 C CA . ASN A 1 83 ? -3.758 13.614 12.180 1.00 93.06 83 ASN A CA 1
ATOM 686 C C . ASN A 1 83 ? -2.969 13.102 13.396 1.00 93.06 83 ASN A C 1
ATOM 688 O O . ASN A 1 83 ? -2.148 13.827 13.959 1.00 93.06 83 ASN A O 1
ATOM 692 N N . LEU A 1 84 ? -3.213 11.858 13.815 1.00 94.69 84 LEU A N 1
ATOM 693 C CA . LEU A 1 84 ? -2.500 11.216 14.921 1.00 94.69 84 LEU A CA 1
ATOM 694 C C . LEU A 1 84 ? -1.203 10.515 14.498 1.00 94.69 84 LEU A C 1
ATOM 696 O O . LEU A 1 84 ? -0.452 10.080 15.370 1.00 94.69 84 LEU A O 1
ATOM 700 N N . GLY A 1 85 ? -0.942 10.365 13.196 1.00 89.06 85 GLY A N 1
ATOM 701 C CA . GLY A 1 85 ? 0.140 9.515 12.692 1.00 89.06 85 GLY A CA 1
ATOM 702 C C . GLY A 1 85 ? -0.086 8.020 12.966 1.00 89.06 85 GLY A C 1
ATOM 703 O O . GLY A 1 85 ? 0.876 7.265 13.098 1.00 89.06 85 GLY A O 1
ATOM 704 N N . ALA A 1 86 ? -1.345 7.590 13.090 1.00 93.62 86 ALA A N 1
ATOM 705 C CA . ALA A 1 86 ? -1.734 6.203 13.326 1.00 93.62 86 ALA A CA 1
ATOM 706 C C . ALA A 1 86 ? -2.180 5.510 12.027 1.00 93.62 86 ALA A C 1
ATOM 708 O O . ALA A 1 86 ? -2.767 6.124 11.139 1.00 93.62 86 ALA A O 1
ATOM 709 N N . LEU A 1 87 ? -1.955 4.200 11.931 1.00 92.94 87 LEU A N 1
ATOM 710 C CA . LEU A 1 87 ? -2.356 3.387 10.786 1.00 92.94 87 LEU A CA 1
ATOM 711 C C . LEU A 1 87 ? -3.832 2.974 10.884 1.00 92.94 87 LEU A C 1
ATOM 713 O O . LEU A 1 87 ? -4.219 2.231 11.790 1.00 92.94 87 LEU A O 1
ATOM 717 N N . ALA A 1 88 ? -4.638 3.384 9.908 1.00 95.62 88 ALA A N 1
ATOM 718 C CA . ALA A 1 88 ? -5.976 2.839 9.716 1.00 95.62 88 ALA A CA 1
ATOM 719 C C . ALA A 1 88 ? -5.899 1.461 9.036 1.00 95.62 88 ALA A C 1
ATOM 721 O O . ALA A 1 88 ? -5.310 1.305 7.969 1.00 95.62 88 ALA A O 1
ATOM 722 N N . GLN A 1 89 ? -6.510 0.453 9.649 1.00 96.44 89 GLN A N 1
ATOM 723 C CA . GLN A 1 89 ? -6.677 -0.889 9.098 1.00 96.44 89 GLN A CA 1
ATOM 724 C C . GLN A 1 89 ? -8.145 -1.093 8.731 1.00 96.44 89 GLN A C 1
ATOM 726 O O . GLN A 1 89 ? -9.027 -0.762 9.519 1.00 96.44 89 GLN A O 1
ATOM 731 N N . VAL A 1 90 ? -8.422 -1.679 7.569 1.00 96.19 90 VAL A N 1
ATOM 732 C CA . VAL A 1 90 ? -9.795 -1.855 7.080 1.00 96.19 90 VAL A CA 1
ATOM 733 C C . VAL A 1 90 ? -10.084 -3.338 6.903 1.00 96.19 90 VAL A C 1
ATOM 735 O O . VAL A 1 90 ? -9.350 -4.048 6.222 1.00 96.19 90 VAL A O 1
ATOM 738 N N . HIS A 1 91 ? -11.158 -3.820 7.521 1.00 95.75 91 HIS A N 1
ATOM 739 C CA . HIS A 1 91 ? -11.794 -5.068 7.105 1.00 95.75 91 HIS A CA 1
ATOM 740 C C . HIS A 1 91 ? -12.736 -4.754 5.939 1.00 95.75 91 HIS A C 1
ATOM 742 O O . HIS A 1 91 ? -13.877 -4.329 6.152 1.00 95.75 91 HIS A O 1
ATOM 748 N N . ALA A 1 92 ? -12.211 -4.875 4.721 1.00 94.38 92 ALA A N 1
ATOM 749 C CA . ALA A 1 92 ? -12.856 -4.422 3.497 1.00 94.38 92 ALA A CA 1
ATOM 750 C C . ALA A 1 92 ? -13.668 -5.548 2.844 1.00 94.38 92 ALA A C 1
ATOM 752 O O . ALA A 1 92 ? -13.164 -6.329 2.053 1.00 94.38 92 ALA A O 1
ATOM 753 N N . GLU A 1 93 ? -14.952 -5.609 3.170 1.00 94.12 93 GLU A N 1
ATOM 754 C CA . GLU A 1 93 ? -15.935 -6.472 2.515 1.00 94.12 93 GLU A CA 1
ATOM 755 C C . GLU A 1 93 ? -17.243 -5.677 2.383 1.00 94.12 93 GLU A C 1
ATOM 757 O O . GLU A 1 93 ? -17.602 -4.956 3.316 1.00 94.12 93 GLU A O 1
ATOM 762 N N . ASN A 1 94 ? -17.994 -5.788 1.278 1.00 96.19 94 ASN A N 1
ATOM 763 C CA . ASN A 1 94 ? -19.303 -5.126 1.190 1.00 96.19 94 ASN A CA 1
ATOM 764 C C . ASN A 1 94 ? -20.351 -5.875 2.026 1.00 96.19 94 ASN A C 1
ATOM 766 O O . ASN A 1 94 ? -21.048 -6.770 1.537 1.00 96.19 94 ASN A O 1
ATOM 770 N N . GLY A 1 95 ? -20.503 -5.480 3.293 1.00 95.38 95 GLY A N 1
ATOM 771 C CA . GLY A 1 95 ? -21.418 -6.135 4.229 1.00 95.38 95 GLY A CA 1
ATOM 772 C C . GLY A 1 95 ? -22.875 -6.173 3.775 1.00 95.38 95 GLY A C 1
ATOM 773 O O . GLY A 1 95 ? -23.580 -7.140 4.062 1.00 95.38 95 GLY A O 1
ATOM 774 N N . SER A 1 96 ? -23.323 -5.157 3.032 1.00 96.06 96 SER A N 1
ATOM 775 C CA . SER A 1 96 ? -24.702 -5.085 2.536 1.00 96.06 96 SER A CA 1
ATOM 776 C C . SER A 1 96 ? -24.968 -6.135 1.456 1.00 96.06 96 SER A C 1
ATOM 778 O O . SER A 1 96 ? -25.996 -6.815 1.492 1.00 96.06 96 SER A O 1
ATOM 780 N N . ILE A 1 97 ? -24.030 -6.309 0.519 1.00 96.62 97 ILE A N 1
ATOM 781 C CA . ILE A 1 97 ? -24.133 -7.338 -0.523 1.00 96.62 97 ILE A CA 1
ATOM 782 C C . ILE A 1 97 ? -23.974 -8.734 0.089 1.00 96.62 97 ILE A C 1
ATOM 784 O O . ILE A 1 97 ? -24.773 -9.616 -0.225 1.00 96.62 97 ILE A O 1
ATOM 788 N N . ILE A 1 98 ? -23.027 -8.928 1.018 1.00 96.31 98 ILE A N 1
ATOM 789 C CA . ILE A 1 98 ? -22.851 -10.208 1.730 1.00 96.31 98 ILE A CA 1
ATOM 790 C C . ILE A 1 98 ? -24.136 -10.612 2.445 1.00 96.31 98 ILE A C 1
ATOM 792 O O . ILE A 1 98 ? -24.579 -11.751 2.304 1.00 96.31 98 ILE A O 1
ATOM 796 N N . ALA A 1 99 ? -24.767 -9.688 3.178 1.00 95.56 99 ALA A N 1
ATOM 797 C CA . ALA A 1 99 ? -26.016 -9.964 3.881 1.00 95.56 99 ALA A CA 1
ATOM 798 C C . ALA A 1 99 ? -27.116 -10.425 2.911 1.00 95.56 99 ALA A C 1
ATOM 800 O O . ALA A 1 99 ? -27.777 -11.434 3.158 1.00 95.56 99 ALA A O 1
ATOM 801 N N . LYS A 1 100 ? -27.265 -9.753 1.760 1.00 97.00 100 LYS A N 1
ATOM 802 C CA . LYS A 1 100 ? -28.251 -10.139 0.739 1.00 97.00 100 LYS A CA 1
ATOM 803 C C . LYS A 1 100 ? -27.926 -11.463 0.054 1.00 97.00 100 LYS A C 1
ATOM 805 O O . LYS A 1 100 ? -28.837 -12.252 -0.200 1.00 97.00 100 LYS A O 1
ATOM 810 N N . ASN A 1 101 ? -26.654 -11.742 -0.209 1.00 96.62 101 ASN A N 1
ATOM 811 C CA . ASN A 1 101 ? -26.228 -13.029 -0.749 1.00 96.62 101 ASN A CA 1
ATOM 812 C C . ASN A 1 101 ? -26.500 -14.165 0.243 1.00 96.62 101 ASN A C 1
ATOM 814 O O . ASN A 1 101 ? -27.028 -15.200 -0.158 1.00 96.62 101 ASN A O 1
ATOM 818 N N . ALA A 1 102 ? -26.201 -13.960 1.528 1.00 95.81 102 ALA A N 1
ATOM 819 C CA . ALA A 1 102 ? -26.472 -14.929 2.584 1.00 95.81 102 ALA A CA 1
ATOM 820 C C . ALA A 1 102 ? -27.979 -15.206 2.728 1.00 95.81 102 ALA A C 1
ATOM 822 O O . ALA A 1 102 ? -28.383 -16.366 2.742 1.00 95.81 102 ALA A O 1
ATOM 823 N N . GLU A 1 103 ? -28.824 -14.166 2.744 1.00 97.06 103 GLU A N 1
ATOM 824 C CA . GLU A 1 103 ? -30.290 -14.314 2.726 1.00 97.06 103 GLU A CA 1
ATOM 825 C C . GLU A 1 103 ? -30.764 -15.150 1.523 1.00 97.06 103 GLU A C 1
ATOM 827 O O . GLU A 1 103 ? -31.575 -16.067 1.676 1.00 97.06 103 GLU A O 1
ATOM 832 N N . ARG A 1 104 ? -30.238 -14.864 0.323 1.00 97.75 104 ARG A N 1
ATOM 833 C CA . ARG A 1 104 ? -30.581 -15.584 -0.912 1.00 97.75 104 ARG A CA 1
ATOM 834 C C . ARG A 1 104 ? -30.183 -17.059 -0.850 1.00 97.75 104 ARG A C 1
ATOM 836 O O . ARG A 1 104 ? -30.974 -17.909 -1.249 1.00 97.75 104 ARG A O 1
ATOM 843 N N . LEU A 1 105 ? -28.980 -17.361 -0.366 1.00 97.81 105 LEU A N 1
ATOM 844 C CA . LEU A 1 105 ? -28.462 -18.728 -0.243 1.00 97.81 105 LEU A CA 1
ATOM 845 C C . LEU A 1 105 ? -29.273 -19.545 0.767 1.00 97.81 105 LEU A C 1
ATOM 847 O O . LEU A 1 105 ? -29.696 -20.660 0.460 1.00 97.81 105 LEU A O 1
ATOM 851 N N . LEU A 1 106 ? -29.593 -18.953 1.921 1.00 97.56 106 LEU A N 1
ATOM 852 C CA . LEU A 1 106 ? -30.465 -19.574 2.918 1.00 97.56 106 LEU A CA 1
ATOM 853 C C . LEU A 1 106 ? -31.859 -19.865 2.345 1.00 97.56 106 LEU A C 1
ATOM 855 O O . LEU A 1 106 ? -32.390 -20.956 2.546 1.00 97.56 106 LEU A O 1
ATOM 859 N N . ALA A 1 107 ? -32.435 -18.935 1.575 1.00 97.81 107 ALA A N 1
ATOM 860 C CA . ALA A 1 107 ? -33.725 -19.137 0.908 1.00 97.81 107 ALA A CA 1
ATOM 861 C C . ALA A 1 107 ? -33.693 -20.249 -0.161 1.00 97.81 107 ALA A C 1
ATOM 863 O O . ALA A 1 107 ? -34.721 -20.861 -0.444 1.00 97.81 107 ALA A O 1
ATOM 864 N N . GLN A 1 108 ? -32.521 -20.534 -0.734 1.00 97.56 108 GLN A N 1
ATOM 865 C CA . GLN A 1 108 ? -32.291 -21.648 -1.660 1.00 97.56 108 GLN A CA 1
ATOM 866 C C . GLN A 1 108 ? -32.014 -22.982 -0.942 1.00 97.56 108 GLN A C 1
ATOM 868 O O . GLN A 1 108 ? -31.838 -24.003 -1.603 1.00 97.56 108 GLN A O 1
ATOM 873 N N . GLY A 1 109 ? -31.997 -22.995 0.395 1.00 97.75 109 GLY A N 1
ATOM 874 C CA . GLY A 1 109 ? -31.724 -24.184 1.203 1.00 97.75 109 GLY A CA 1
ATOM 875 C C . GLY A 1 109 ? -30.238 -24.462 1.440 1.00 97.75 109 GLY A C 1
ATOM 876 O O . GLY A 1 109 ? -29.906 -25.509 1.991 1.00 97.75 109 GLY A O 1
ATOM 877 N N . VAL A 1 110 ? -29.341 -23.544 1.063 1.00 97.56 110 VAL A N 1
ATOM 878 C CA . VAL A 1 110 ? -27.909 -23.641 1.376 1.00 97.56 110 VAL A CA 1
ATOM 879 C C . VAL A 1 110 ? -27.702 -23.175 2.816 1.00 97.56 110 VAL A C 1
ATOM 881 O O . VAL A 1 110 ? -27.640 -21.980 3.095 1.00 97.56 110 VAL A O 1
ATOM 884 N N . THR A 1 111 ? -27.640 -24.128 3.746 1.00 96.38 111 THR A N 1
ATOM 885 C CA . THR A 1 111 ? -27.472 -23.870 5.189 1.00 96.38 111 THR A CA 1
ATOM 886 C C . THR A 1 111 ? -26.147 -24.390 5.750 1.00 96.38 111 THR A C 1
ATOM 888 O O . THR A 1 111 ? -25.922 -24.297 6.956 1.00 96.38 111 THR A O 1
ATOM 891 N N . GLY A 1 112 ? -25.302 -24.996 4.913 1.00 96.06 112 GLY A N 1
ATOM 892 C CA . GLY A 1 112 ? -23.981 -25.476 5.304 1.00 96.06 112 GLY A CA 1
ATOM 893 C C . GLY A 1 112 ? -22.909 -24.376 5.274 1.00 96.06 112 GLY A C 1
ATOM 894 O O . GLY A 1 112 ? -23.172 -23.248 4.840 1.00 96.06 112 GLY A O 1
ATOM 895 N N . PRO A 1 113 ? -21.689 -24.677 5.760 1.00 95.69 113 PRO A N 1
ATOM 896 C CA . PRO A 1 113 ? -20.578 -23.725 5.801 1.00 95.69 113 PRO A CA 1
ATOM 897 C C . PRO A 1 113 ? -20.157 -23.213 4.415 1.00 95.69 113 PRO A C 1
ATOM 899 O O . PRO A 1 113 ? -19.648 -22.100 4.324 1.00 95.69 113 PRO A O 1
ATOM 902 N N . GLU A 1 114 ? -20.420 -23.958 3.339 1.00 94.56 114 GLU A N 1
ATOM 903 C CA . GLU A 1 114 ? -20.180 -23.542 1.950 1.00 94.56 114 GLU A CA 1
ATOM 904 C C . GLU A 1 114 ? -20.902 -22.236 1.585 1.00 94.56 114 GLU A C 1
ATOM 906 O O . GLU A 1 114 ? -20.391 -21.431 0.806 1.00 94.56 114 GLU A O 1
ATOM 911 N N . GLY A 1 115 ? -22.049 -21.960 2.219 1.00 94.94 115 GLY A N 1
ATOM 912 C CA . GLY A 1 115 ? -22.773 -20.705 2.036 1.00 94.94 115 GLY A CA 1
ATOM 913 C C . GLY A 1 115 ? -21.957 -19.474 2.448 1.00 94.94 115 GLY A C 1
ATOM 914 O O . GLY A 1 115 ? -22.199 -18.381 1.936 1.00 94.94 115 GLY A O 1
ATOM 915 N N . HIS A 1 116 ? -20.969 -19.633 3.338 1.00 92.50 116 HIS A N 1
ATOM 916 C CA . HIS A 1 116 ? -20.087 -18.547 3.761 1.00 92.50 116 HIS A CA 1
ATOM 917 C C . HIS A 1 116 ? -19.238 -18.030 2.596 1.00 92.50 116 HIS A C 1
ATOM 919 O O . HIS A 1 116 ? -19.293 -16.837 2.296 1.00 92.50 116 HIS A O 1
ATOM 925 N N . GLU A 1 117 ? -18.517 -18.925 1.924 1.00 93.50 117 GLU A N 1
ATOM 926 C CA . GLU A 1 117 ? -17.695 -18.615 0.750 1.00 93.50 117 GLU A CA 1
ATOM 927 C C . GLU A 1 117 ? -18.571 -18.116 -0.405 1.00 93.50 117 GLU A C 1
ATOM 929 O O . GLU A 1 117 ? -18.350 -17.031 -0.933 1.00 93.50 117 GLU A O 1
ATOM 934 N N . MET A 1 118 ? -19.671 -18.818 -0.702 1.00 95.25 118 MET A N 1
ATOM 935 C CA . MET A 1 118 ? -20.597 -18.434 -1.777 1.00 95.25 118 MET A CA 1
ATOM 936 C C . MET A 1 118 ? -21.229 -17.045 -1.581 1.00 95.25 118 MET A C 1
ATOM 938 O O . MET A 1 118 ? -21.646 -16.409 -2.550 1.00 95.25 118 MET A O 1
ATOM 942 N N . SER A 1 119 ? -21.354 -16.573 -0.336 1.00 95.12 119 SER A N 1
ATOM 943 C CA . SER A 1 119 ? -21.894 -15.237 -0.046 1.00 95.12 119 SER A CA 1
ATOM 944 C C . SER A 1 119 ? -20.883 -14.097 -0.223 1.00 95.12 119 SER A C 1
ATOM 946 O O . SER A 1 119 ? -21.303 -12.936 -0.249 1.00 95.12 119 SER A O 1
ATOM 948 N N . ARG A 1 120 ? -19.592 -14.424 -0.376 1.00 95.69 120 ARG A N 1
ATOM 949 C CA . ARG A 1 120 ? -18.437 -13.513 -0.438 1.00 95.69 120 ARG A CA 1
ATOM 950 C C . ARG A 1 120 ? -17.634 -13.728 -1.728 1.00 95.69 120 ARG A C 1
ATOM 952 O O . ARG A 1 120 ? -16.471 -14.113 -1.663 1.00 95.69 120 ARG A O 1
ATOM 959 N N . PRO A 1 121 ? -18.246 -13.537 -2.905 1.00 94.69 121 PRO A N 1
ATOM 960 C CA . PRO A 1 121 ? -17.488 -13.609 -4.143 1.00 94.69 121 PRO A CA 1
ATOM 961 C C . PRO A 1 121 ? -16.455 -12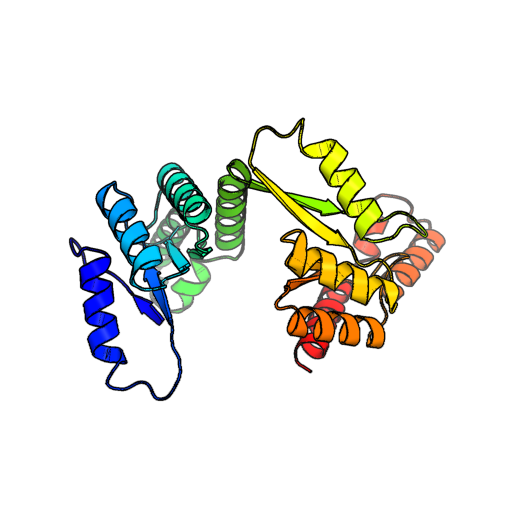.466 -4.180 1.00 94.69 121 PRO A C 1
ATOM 963 O O . PRO A 1 121 ? -16.652 -11.424 -3.548 1.00 94.69 121 PRO A O 1
ATOM 966 N N . GLU A 1 122 ? -15.349 -12.668 -4.890 1.00 93.06 122 GLU A N 1
ATOM 967 C CA . GLU A 1 122 ? -14.178 -11.777 -4.890 1.00 93.06 122 GLU A CA 1
ATOM 968 C C . GLU A 1 122 ? -14.506 -10.315 -5.238 1.00 93.06 122 GLU A C 1
ATOM 970 O O . GLU A 1 122 ? -13.911 -9.386 -4.692 1.00 93.06 122 GLU A O 1
ATOM 975 N N . GLU A 1 123 ? -15.522 -10.076 -6.068 1.00 93.75 123 GLU A N 1
ATOM 976 C CA . GLU A 1 123 ? -15.924 -8.732 -6.486 1.00 93.75 123 GLU A CA 1
ATOM 977 C C . GLU A 1 123 ? -16.488 -7.901 -5.324 1.00 93.75 123 GLU A C 1
ATOM 979 O O . GLU A 1 123 ? -16.450 -6.670 -5.355 1.00 93.75 123 GLU A O 1
ATOM 984 N N . VAL A 1 124 ? -17.006 -8.560 -4.283 1.00 94.38 124 VAL A N 1
ATOM 985 C CA . VAL A 1 124 ? -17.531 -7.908 -3.075 1.00 94.38 124 VAL A CA 1
ATOM 986 C C . VAL A 1 124 ? -16.405 -7.383 -2.184 1.00 94.38 124 VAL A C 1
ATOM 988 O O . VAL A 1 124 ? -16.547 -6.315 -1.580 1.00 94.38 124 VAL A O 1
ATOM 991 N N . GLU A 1 125 ? -15.292 -8.107 -2.111 1.00 94.19 125 GLU A N 1
ATOM 992 C CA . GLU A 1 125 ? -14.065 -7.620 -1.479 1.00 94.19 125 GLU A CA 1
ATOM 993 C C . GLU A 1 125 ? -13.448 -6.506 -2.329 1.00 94.19 125 GLU A C 1
ATOM 995 O O . GLU A 1 125 ? -13.189 -5.416 -1.816 1.00 94.19 125 GLU A O 1
ATOM 1000 N N . ALA A 1 126 ? -13.310 -6.728 -3.641 1.00 93.06 126 ALA A N 1
ATOM 1001 C CA . ALA A 1 126 ? -12.726 -5.758 -4.563 1.00 93.06 126 ALA A CA 1
ATOM 1002 C C . ALA A 1 126 ? -13.457 -4.403 -4.538 1.00 93.06 126 ALA A C 1
ATOM 1004 O O . ALA A 1 126 ? -12.811 -3.352 -4.504 1.00 93.06 126 ALA A O 1
ATOM 1005 N N . GLU A 1 127 ? -14.796 -4.400 -4.498 1.00 96.94 127 GLU A N 1
ATOM 1006 C CA . GLU A 1 127 ? -15.585 -3.171 -4.350 1.00 96.94 127 GLU A CA 1
ATOM 1007 C C . GLU A 1 127 ? -15.260 -2.440 -3.047 1.00 96.94 127 GLU A C 1
ATOM 1009 O O . GLU A 1 127 ? -15.011 -1.233 -3.074 1.00 96.94 127 GLU A O 1
ATOM 1014 N N . ALA A 1 128 ? -15.251 -3.148 -1.916 1.00 96.62 128 ALA 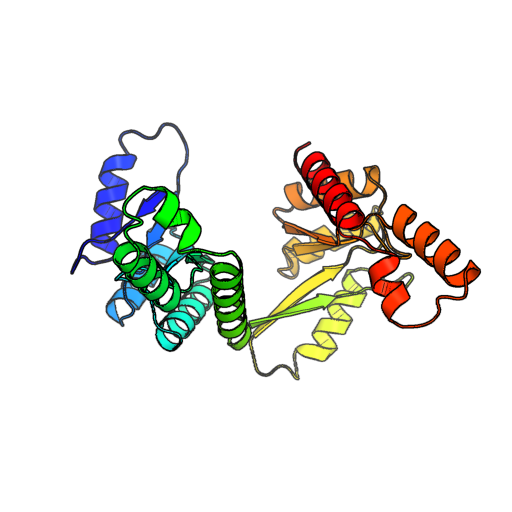A N 1
ATOM 1015 C CA . ALA A 1 128 ? -15.044 -2.536 -0.610 1.00 96.62 128 ALA A CA 1
ATOM 1016 C C . ALA A 1 128 ? -13.616 -2.006 -0.450 1.00 96.62 128 ALA A C 1
ATOM 1018 O O . ALA A 1 128 ? -13.430 -0.903 0.067 1.00 96.62 128 ALA A O 1
ATOM 1019 N N . VAL A 1 129 ? -12.619 -2.746 -0.946 1.00 96.50 129 VAL A N 1
ATOM 1020 C CA . VAL A 1 129 ? -11.221 -2.300 -1.004 1.00 96.50 129 VAL A CA 1
ATOM 1021 C C . VAL A 1 129 ? -11.121 -1.022 -1.832 1.00 96.50 129 VAL A C 1
ATOM 1023 O O . VAL A 1 129 ? -10.615 -0.012 -1.342 1.00 96.50 129 VAL A O 1
ATOM 1026 N N . ASN A 1 130 ? -11.673 -1.020 -3.049 1.00 96.00 130 ASN A N 1
ATOM 1027 C CA . ASN A 1 130 ? -11.653 0.157 -3.913 1.00 96.00 130 ASN A CA 1
ATOM 1028 C C . ASN A 1 130 ? -12.356 1.356 -3.258 1.00 96.00 130 ASN A C 1
ATOM 1030 O O . ASN A 1 130 ? -11.821 2.463 -3.262 1.00 96.00 130 ASN A O 1
ATOM 1034 N N . ARG A 1 131 ? -13.523 1.151 -2.639 1.00 96.19 131 ARG A N 1
ATOM 1035 C CA . ARG A 1 131 ? -14.255 2.214 -1.941 1.00 96.19 131 ARG A CA 1
ATOM 1036 C C . ARG A 1 131 ? -13.460 2.787 -0.766 1.00 96.19 131 ARG A C 1
ATOM 1038 O O . ARG A 1 131 ? -13.367 4.008 -0.655 1.00 96.19 131 ARG A O 1
ATOM 1045 N N . ALA A 1 132 ? -12.833 1.948 0.061 1.00 96.25 132 ALA A N 1
ATOM 1046 C CA . ALA A 1 132 ? -11.960 2.409 1.143 1.00 96.25 132 ALA A CA 1
ATOM 1047 C C . ALA A 1 132 ? -10.782 3.242 0.613 1.00 96.25 132 ALA A C 1
ATOM 1049 O O . ALA A 1 132 ? -10.508 4.321 1.140 1.00 96.25 132 ALA A O 1
ATOM 1050 N N . CYS A 1 133 ? -10.129 2.784 -0.461 1.00 93.75 133 CYS A N 1
ATOM 1051 C CA . CYS A 1 133 ? -9.044 3.515 -1.115 1.00 93.75 133 CYS A CA 1
ATOM 1052 C C . CYS A 1 133 ? -9.506 4.869 -1.667 1.00 93.75 133 CYS A C 1
ATOM 1054 O O . CYS A 1 133 ? -8.816 5.868 -1.479 1.00 93.75 133 CYS A O 1
ATOM 1056 N N . VAL A 1 134 ? -10.676 4.930 -2.311 1.00 93.81 134 VAL A N 1
ATOM 1057 C CA . VAL A 1 134 ? -11.241 6.180 -2.843 1.00 93.81 134 VAL A CA 1
ATOM 1058 C C . VAL A 1 134 ? -11.509 7.186 -1.725 1.00 93.81 134 VAL A C 1
ATOM 1060 O O . VAL A 1 134 ? -11.179 8.360 -1.891 1.00 93.81 134 VAL A O 1
ATOM 1063 N N . ILE A 1 135 ? -12.060 6.737 -0.592 1.00 95.00 135 ILE A N 1
ATOM 1064 C CA . ILE A 1 135 ? -12.306 7.588 0.582 1.00 95.00 135 ILE A CA 1
ATOM 1065 C C . ILE A 1 135 ? -10.980 8.092 1.163 1.00 95.00 135 ILE A C 1
ATOM 1067 O O . ILE A 1 135 ? -10.822 9.295 1.350 1.00 95.00 135 ILE A O 1
ATOM 1071 N N . ALA A 1 136 ? -10.009 7.203 1.398 1.00 92.56 136 ALA A N 1
ATOM 1072 C CA . ALA A 1 136 ? -8.696 7.580 1.924 1.00 92.56 136 ALA A CA 1
ATOM 1073 C C . ALA A 1 136 ? -7.960 8.571 1.004 1.00 92.56 136 ALA A C 1
ATOM 1075 O O . ALA A 1 136 ? -7.353 9.529 1.479 1.00 92.56 136 ALA A O 1
ATOM 1076 N N . LYS A 1 137 ? -8.087 8.402 -0.319 1.00 89.50 137 LYS A N 1
ATOM 1077 C CA . LYS A 1 137 ? -7.494 9.293 -1.325 1.00 89.50 137 LYS A CA 1
ATOM 1078 C C . LYS A 1 137 ? -8.073 10.716 -1.314 1.00 89.50 137 LYS A C 1
ATOM 1080 O O . LYS A 1 137 ? -7.472 11.618 -1.885 1.00 89.50 137 LYS A O 1
ATOM 1085 N N . GLN A 1 138 ? -9.213 10.949 -0.659 1.00 90.88 138 GLN A N 1
ATOM 1086 C CA . GLN A 1 138 ? -9.724 12.313 -0.474 1.00 90.88 138 GLN A CA 1
ATOM 1087 C C . GLN A 1 138 ? -8.916 13.116 0.560 1.00 90.88 138 GLN A C 1
ATOM 1089 O O . GLN A 1 138 ? -9.039 14.337 0.594 1.00 90.88 138 GLN A O 1
ATOM 1094 N N . LEU A 1 139 ? -8.115 12.444 1.395 1.00 88.88 139 LEU A N 1
ATOM 1095 C CA . LEU A 1 139 ? -7.342 13.057 2.480 1.00 88.88 139 LEU A CA 1
ATOM 1096 C C . LEU A 1 139 ? -5.883 13.287 2.092 1.00 88.88 139 LEU A C 1
ATOM 1098 O O . LEU A 1 139 ? -5.319 14.347 2.357 1.00 88.88 139 LEU A O 1
ATOM 1102 N N . THR A 1 140 ? -5.270 12.287 1.460 1.00 87.19 140 THR A N 1
ATOM 1103 C CA . THR A 1 140 ? -3.867 12.330 1.047 1.00 87.19 140 THR A CA 1
ATOM 1104 C C . THR A 1 140 ? -3.707 11.708 -0.327 1.00 87.19 140 THR A C 1
ATOM 1106 O O . THR A 1 140 ? -4.205 10.605 -0.567 1.00 87.19 140 THR A O 1
ATOM 1109 N N . ASP A 1 141 ? -2.954 12.368 -1.204 1.00 87.50 141 ASP A N 1
ATOM 1110 C CA . ASP A 1 141 ? -2.488 11.757 -2.449 1.00 87.50 141 ASP A CA 1
ATOM 1111 C C . ASP A 1 141 ? -1.034 11.294 -2.310 1.00 87.50 141 ASP A C 1
ATOM 1113 O O . ASP A 1 141 ? -0.205 11.954 -1.688 1.00 87.50 141 ASP A O 1
ATOM 1117 N N . VAL A 1 142 ? -0.701 10.140 -2.880 1.00 89.94 142 VAL A N 1
ATOM 1118 C CA . VAL A 1 142 ? 0.679 9.641 -2.879 1.00 89.94 142 VAL A CA 1
ATOM 1119 C C . VAL A 1 142 ? 1.091 9.385 -4.315 1.00 89.94 142 VAL A C 1
ATOM 1121 O O . VAL A 1 142 ? 0.528 8.515 -4.979 1.00 89.94 142 VAL A O 1
ATOM 1124 N N . ASP A 1 143 ? 2.056 10.165 -4.789 1.00 94.31 143 ASP A N 1
ATOM 1125 C CA . ASP A 1 143 ? 2.531 10.108 -6.171 1.00 94.31 143 ASP A CA 1
ATOM 1126 C C . ASP A 1 143 ? 3.878 9.368 -6.263 1.00 94.31 143 ASP A C 1
ATOM 1128 O O . ASP A 1 143 ? 4.543 9.109 -5.255 1.00 94.31 143 ASP A O 1
ATOM 1132 N N . PHE A 1 144 ? 4.291 9.013 -7.476 1.00 97.12 144 PHE A N 1
ATOM 1133 C CA . PHE A 1 144 ? 5.558 8.346 -7.750 1.00 97.12 144 PHE A CA 1
ATOM 1134 C C . PHE A 1 144 ? 6.560 9.314 -8.372 1.00 97.12 144 PHE A C 1
ATOM 1136 O O . PHE A 1 144 ? 6.410 9.763 -9.507 1.00 97.12 144 PHE A O 1
ATOM 1143 N N . VAL A 1 145 ? 7.659 9.555 -7.662 1.00 97.75 145 VAL A N 1
ATOM 1144 C CA . VAL A 1 145 ? 8.841 10.202 -8.227 1.00 97.75 145 VAL A CA 1
ATOM 1145 C C . VAL A 1 145 ? 9.513 9.215 -9.167 1.00 97.75 145 VAL A C 1
ATOM 1147 O O . VAL A 1 145 ? 10.053 8.196 -8.730 1.00 97.75 145 VAL A O 1
ATOM 1150 N N . PHE A 1 146 ? 9.500 9.535 -10.458 1.00 97.00 146 PHE A N 1
ATOM 1151 C CA . PHE A 1 146 ? 10.267 8.821 -11.473 1.00 97.00 146 PHE A CA 1
ATOM 1152 C C . PHE A 1 146 ? 11.483 9.668 -11.889 1.00 97.00 146 PHE A C 1
ATOM 1154 O O . PHE A 1 146 ? 11.297 10.662 -12.599 1.00 97.00 146 PHE A O 1
ATOM 1161 N N . PRO A 1 147 ? 12.709 9.293 -11.470 1.00 96.12 147 PRO A N 1
ATOM 1162 C CA . PRO A 1 147 ? 13.933 9.924 -11.951 1.00 96.12 147 PRO A CA 1
ATOM 1163 C C . PRO A 1 147 ? 14.105 9.753 -13.462 1.00 96.12 147 PRO A C 1
ATOM 1165 O O . PRO A 1 147 ? 13.860 8.673 -14.007 1.00 96.12 147 PRO A O 1
ATOM 1168 N N . LYS A 1 148 ? 14.571 10.804 -14.136 1.00 93.56 148 LYS A N 1
ATOM 1169 C CA . LYS A 1 148 ? 14.994 10.739 -15.540 1.00 93.56 148 LYS A CA 1
ATOM 1170 C C . LYS A 1 148 ? 16.271 9.906 -15.676 1.00 93.56 148 LYS A C 1
ATOM 1172 O O . LYS A 1 148 ? 16.948 9.586 -14.697 1.00 93.56 148 LYS A O 1
ATOM 1177 N N . GLU A 1 149 ? 16.616 9.573 -16.917 1.00 86.69 149 GLU A N 1
ATOM 1178 C CA . GLU A 1 149 ? 17.903 8.951 -17.228 1.00 86.69 149 GLU A CA 1
ATOM 1179 C C . GLU A 1 149 ? 19.052 9.811 -16.666 1.00 86.69 149 GLU A C 1
ATOM 1181 O O . GLU A 1 149 ? 19.036 11.035 -16.791 1.00 86.69 149 GLU A O 1
ATOM 1186 N N . ASP A 1 150 ? 19.994 9.165 -15.974 1.00 85.56 150 ASP A N 1
ATOM 1187 C CA . ASP A 1 150 ? 21.140 9.767 -15.270 1.00 85.56 150 ASP A CA 1
ATOM 1188 C C . ASP A 1 150 ? 20.846 10.743 -14.108 1.00 85.56 150 ASP A C 1
ATOM 1190 O O . ASP A 1 150 ? 21.779 11.211 -13.453 1.00 85.56 150 ASP A O 1
ATOM 1194 N N . GLU A 1 151 ? 19.582 10.995 -13.765 1.00 94.62 151 GLU A N 1
ATOM 1195 C CA . GLU A 1 151 ? 19.198 11.835 -12.622 1.00 94.62 151 GLU A CA 1
ATOM 1196 C C . GLU A 1 151 ? 19.410 11.100 -11.281 1.00 94.62 151 GLU A C 1
ATOM 1198 O O . GLU A 1 151 ? 19.290 9.868 -11.197 1.00 94.62 151 GLU A O 1
ATOM 1203 N N . SER A 1 152 ? 19.762 11.842 -10.222 1.00 97.12 152 SER A N 1
ATOM 1204 C CA . SER A 1 152 ? 19.807 11.303 -8.854 1.00 97.12 152 SER A CA 1
ATOM 1205 C C . SER A 1 152 ? 18.393 11.163 -8.278 1.00 97.12 152 SER A C 1
ATOM 1207 O O . SER A 1 152 ? 17.461 11.830 -8.733 1.00 97.12 152 SER A O 1
ATOM 1209 N N . LEU A 1 153 ? 18.200 10.315 -7.259 1.00 98.19 153 LEU A N 1
ATOM 1210 C CA . LEU A 1 153 ? 16.864 10.191 -6.656 1.00 98.19 153 LEU A CA 1
ATOM 1211 C C . LEU A 1 153 ? 16.468 11.474 -5.915 1.00 98.19 153 LEU A C 1
ATOM 1213 O O . LEU A 1 153 ? 15.291 11.828 -5.877 1.00 98.19 153 LEU A O 1
ATOM 1217 N N . LEU A 1 154 ? 17.454 12.170 -5.341 1.00 98.12 154 LEU A N 1
ATOM 1218 C CA . LEU A 1 154 ? 17.246 13.419 -4.613 1.00 98.12 154 LEU A CA 1
ATOM 1219 C C . LEU A 1 154 ? 16.823 14.552 -5.548 1.00 98.12 154 LEU A C 1
ATOM 1221 O O . LEU A 1 154 ? 15.846 15.233 -5.250 1.00 98.12 154 LEU A O 1
ATOM 1225 N N . ASP A 1 155 ? 17.501 14.730 -6.684 1.00 98.06 155 ASP A N 1
ATOM 1226 C CA . ASP A 1 155 ? 17.146 15.781 -7.648 1.00 98.06 155 ASP A CA 1
ATOM 1227 C C . ASP A 1 155 ? 15.724 15.574 -8.183 1.00 98.06 155 ASP A C 1
ATOM 1229 O 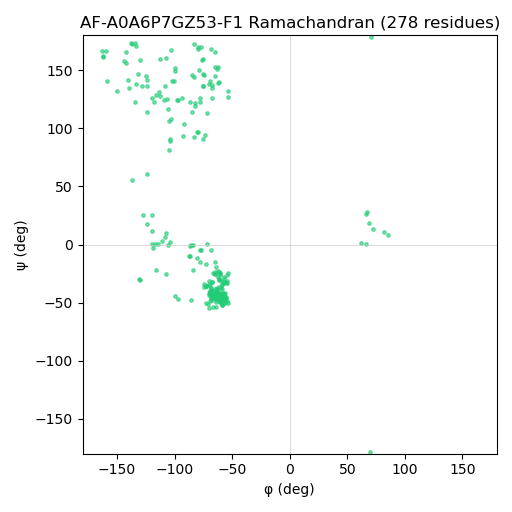O . ASP A 1 155 ? 14.913 16.504 -8.172 1.00 98.06 155 ASP A O 1
ATOM 1233 N N . ALA A 1 156 ? 15.387 14.330 -8.544 1.00 98.25 156 ALA A N 1
ATOM 1234 C CA . ALA A 1 156 ? 14.040 13.970 -8.970 1.00 98.25 156 ALA A CA 1
ATOM 1235 C C . ALA A 1 156 ? 13.003 14.256 -7.868 1.00 98.25 156 ALA A C 1
ATOM 1237 O O . ALA A 1 156 ? 11.953 14.844 -8.132 1.00 98.25 156 ALA A O 1
ATOM 1238 N N . PHE A 1 157 ? 13.299 13.891 -6.616 1.00 98.25 157 PHE A N 1
ATOM 1239 C CA . PHE A 1 157 ? 12.420 14.160 -5.478 1.00 98.25 157 PHE A CA 1
ATOM 1240 C C . PHE A 1 157 ? 12.181 15.663 -5.289 1.00 98.25 157 PHE A C 1
ATOM 1242 O O . PHE A 1 157 ? 11.030 16.096 -5.186 1.00 98.25 157 PHE A O 1
ATOM 1249 N N . TYR A 1 158 ? 13.239 16.477 -5.307 1.00 98.19 158 TYR A N 1
ATOM 1250 C CA . TYR A 1 158 ? 13.123 17.930 -5.181 1.00 98.19 158 TYR A CA 1
ATOM 1251 C C . TYR A 1 158 ? 12.344 18.561 -6.338 1.00 98.19 158 TYR A C 1
ATOM 1253 O O . TYR A 1 158 ? 11.546 19.470 -6.104 1.00 98.19 158 TYR A O 1
ATOM 1261 N N . GLU A 1 159 ? 12.511 18.069 -7.567 1.00 97.81 159 GLU A N 1
ATOM 1262 C CA . GLU A 1 159 ? 11.722 18.527 -8.713 1.00 97.81 159 GLU A CA 1
ATOM 1263 C C . GLU A 1 159 ? 10.221 18.259 -8.510 1.00 97.81 159 GLU A C 1
ATOM 1265 O O . GLU A 1 159 ? 9.393 19.137 -8.773 1.00 97.81 159 GLU A O 1
ATOM 1270 N N . TYR A 1 160 ? 9.845 17.073 -8.023 1.00 97.88 160 TYR A N 1
ATOM 1271 C CA . TYR A 1 160 ? 8.441 16.749 -7.737 1.00 97.88 160 TYR A CA 1
ATOM 1272 C C . TYR A 1 160 ? 7.881 17.607 -6.600 1.00 97.88 160 TYR A C 1
ATOM 1274 O O . TYR A 1 160 ? 6.813 18.203 -6.757 1.00 97.88 160 TYR A O 1
ATOM 1282 N N . ARG A 1 161 ? 8.630 17.760 -5.502 1.00 97.44 161 ARG A N 1
ATOM 1283 C CA . ARG A 1 161 ? 8.268 18.656 -4.393 1.00 97.44 161 ARG A CA 1
ATOM 1284 C C . ARG A 1 161 ? 8.045 20.088 -4.875 1.00 97.44 161 ARG A C 1
ATOM 1286 O O . ARG A 1 161 ? 7.019 20.685 -4.567 1.00 97.44 161 ARG A O 1
ATOM 1293 N N . GLN A 1 162 ? 8.932 20.616 -5.720 1.00 97.12 162 GLN A N 1
ATOM 1294 C CA . GLN A 1 162 ? 8.795 21.960 -6.289 1.00 97.12 162 GLN A CA 1
ATOM 1295 C C . GLN A 1 162 ? 7.528 22.113 -7.145 1.00 97.12 162 GLN A C 1
ATOM 1297 O O . GLN A 1 162 ? 6.898 23.174 -7.147 1.00 97.12 162 GLN A O 1
ATOM 1302 N N . LYS A 1 163 ? 7.135 21.070 -7.886 1.00 94.81 163 LYS A N 1
ATOM 1303 C CA . LYS A 1 163 ? 5.895 21.080 -8.675 1.00 94.81 163 LYS A CA 1
ATOM 1304 C C . LYS A 1 163 ? 4.645 21.045 -7.793 1.00 94.81 163 LYS A C 1
ATOM 1306 O O . LYS A 1 163 ? 3.636 21.613 -8.218 1.00 94.81 163 LYS A O 1
ATOM 1311 N N . ALA A 1 164 ? 4.719 20.408 -6.623 1.00 95.19 164 ALA A N 1
ATOM 1312 C CA . ALA A 1 164 ? 3.584 20.104 -5.756 1.00 95.19 164 ALA A CA 1
ATOM 1313 C C . ALA A 1 164 ? 3.367 21.108 -4.605 1.00 95.19 164 ALA A C 1
ATOM 1315 O O . ALA A 1 164 ? 2.241 21.582 -4.460 1.00 95.19 164 ALA A O 1
ATOM 1316 N N . ASP A 1 165 ? 4.408 21.498 -3.851 1.00 94.00 165 ASP A N 1
ATOM 1317 C CA . ASP A 1 165 ? 4.328 22.239 -2.567 1.00 94.00 165 ASP A CA 1
ATOM 1318 C C . ASP A 1 165 ? 3.502 23.545 -2.619 1.00 94.00 165 ASP A C 1
ATOM 1320 O O . ASP A 1 165 ? 2.978 23.993 -1.604 1.00 94.00 165 ASP A O 1
ATOM 1324 N N . GLY A 1 166 ? 3.366 24.168 -3.795 1.00 92.06 166 GLY A N 1
ATOM 1325 C CA . GLY A 1 166 ? 2.574 25.390 -3.994 1.00 92.06 166 GLY A CA 1
ATOM 1326 C C . GLY A 1 166 ? 1.263 25.211 -4.767 1.00 92.06 166 GLY A C 1
ATOM 1327 O O . GLY A 1 166 ? 0.655 26.212 -5.144 1.00 92.06 166 GLY A O 1
ATOM 1328 N N . LYS A 1 167 ? 0.868 23.975 -5.094 1.00 93.12 167 LYS A N 1
ATOM 1329 C CA . LYS A 1 167 ? -0.260 23.687 -6.000 1.00 93.12 167 LYS A CA 1
ATOM 1330 C C . LYS A 1 167 ? -1.252 22.660 -5.475 1.00 93.12 167 LYS A C 1
ATOM 1332 O O . LYS A 1 167 ? -2.411 22.717 -5.881 1.00 93.12 167 LYS A O 1
ATOM 1337 N N . VAL A 1 168 ? -0.810 21.711 -4.652 1.00 90.88 168 VAL A N 1
ATOM 1338 C CA . VAL A 1 168 ? -1.705 20.685 -4.105 1.00 90.88 168 VAL A CA 1
ATOM 1339 C C . VAL A 1 168 ? -2.761 21.317 -3.195 1.00 90.88 168 VAL A C 1
ATOM 1341 O O . VAL A 1 168 ? -2.507 22.313 -2.520 1.00 90.88 168 VAL A O 1
ATOM 1344 N N . CYS A 1 169 ? -3.967 20.754 -3.209 1.00 87.81 169 CYS A N 1
ATOM 1345 C CA . CYS A 1 169 ? -5.095 21.199 -2.385 1.00 87.81 169 CYS A CA 1
ATOM 1346 C C . CYS A 1 169 ? -5.400 20.263 -1.205 1.00 87.81 169 CYS A C 1
ATOM 1348 O O . CYS A 1 169 ? -6.327 20.531 -0.446 1.00 87.81 169 CYS A O 1
ATOM 1350 N N . CYS A 1 170 ? -4.635 19.182 -1.070 1.00 85.19 170 CYS A N 1
ATOM 1351 C CA . CYS A 1 170 ? -4.688 18.207 0.012 1.00 85.19 170 CYS A CA 1
ATOM 1352 C C . CYS A 1 170 ? -3.259 17.851 0.436 1.00 85.19 170 CYS A C 1
ATOM 1354 O O . CYS A 1 170 ? -2.291 18.273 -0.212 1.00 85.19 170 CYS A O 1
ATOM 1356 N N . ASP A 1 171 ? -3.131 17.086 1.518 1.00 87.81 171 ASP A N 1
ATOM 1357 C CA . ASP A 1 171 ? -1.841 16.538 1.910 1.00 87.81 171 ASP A CA 1
ATOM 1358 C C . ASP A 1 171 ? -1.328 15.587 0.831 1.00 87.81 171 ASP A C 1
ATOM 1360 O O . ASP A 1 171 ? -2.099 14.944 0.113 1.00 87.81 171 ASP A O 1
ATOM 1364 N N . TYR A 1 172 ? -0.009 15.481 0.714 1.00 92.69 172 TYR A N 1
ATOM 1365 C CA . TYR A 1 172 ? 0.583 14.547 -0.225 1.00 92.69 172 TYR A CA 1
ATOM 1366 C C . TYR A 1 172 ? 1.868 13.925 0.301 1.00 92.69 172 TYR A C 1
ATOM 1368 O O . TYR A 1 172 ? 2.542 14.468 1.178 1.00 92.69 172 TYR A O 1
ATOM 1376 N N . SER A 1 173 ? 2.211 12.775 -0.266 1.00 93.62 173 SER A N 1
ATOM 1377 C CA . SER A 1 173 ? 3.486 12.103 -0.048 1.00 93.62 173 SER A CA 1
ATOM 1378 C C . SER A 1 173 ? 4.032 11.563 -1.369 1.00 93.62 173 SER A C 1
ATOM 1380 O O . SER A 1 173 ? 3.381 11.647 -2.411 1.00 93.62 173 SER A O 1
ATOM 1382 N N . LEU A 1 174 ? 5.255 11.042 -1.340 1.00 96.75 174 LEU A N 1
ATOM 1383 C CA . LEU A 1 174 ? 5.966 10.589 -2.527 1.00 96.75 174 LEU A CA 1
ATOM 1384 C C . LEU A 1 174 ? 6.613 9.224 -2.289 1.00 96.75 174 LEU A C 1
ATOM 1386 O O . LEU A 1 174 ? 7.457 9.067 -1.406 1.00 96.75 174 LEU A O 1
ATOM 1390 N N . HIS A 1 175 ? 6.255 8.259 -3.130 1.00 97.75 175 HIS A N 1
ATOM 1391 C CA . HIS A 1 17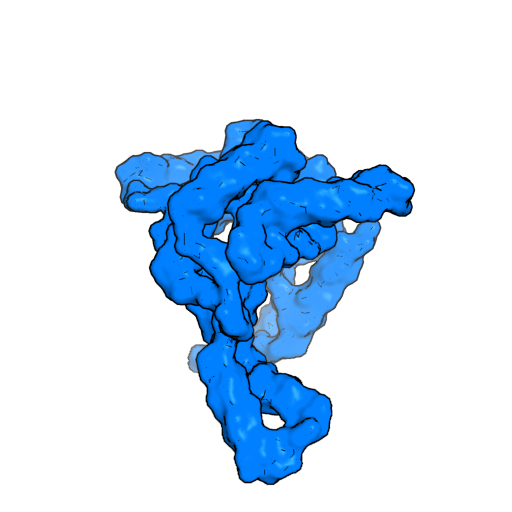5 ? 7.059 7.066 -3.371 1.00 97.75 175 HIS A CA 1
ATOM 1392 C C . HIS A 1 175 ? 8.207 7.419 -4.318 1.00 97.75 175 HIS A C 1
ATOM 1394 O O . HIS A 1 175 ? 8.049 8.268 -5.196 1.00 97.75 175 HIS A O 1
ATOM 1400 N N . VAL A 1 176 ? 9.350 6.740 -4.204 1.00 98.44 176 VAL A N 1
ATOM 1401 C CA . VAL A 1 176 ? 10.485 6.968 -5.116 1.00 98.44 176 VAL A CA 1
ATOM 1402 C C . VAL A 1 176 ? 10.797 5.703 -5.909 1.00 98.44 176 VAL A C 1
ATOM 1404 O O . VAL A 1 176 ? 11.043 4.640 -5.339 1.00 98.44 176 VAL A O 1
ATOM 1407 N N . ILE A 1 177 ? 10.766 5.805 -7.240 1.00 98.31 177 ILE A N 1
ATOM 1408 C CA . ILE A 1 177 ? 11.105 4.701 -8.142 1.00 98.31 177 ILE A CA 1
ATOM 1409 C C . ILE A 1 177 ? 12.623 4.509 -8.169 1.00 98.31 177 ILE A C 1
ATOM 1411 O O . ILE A 1 177 ? 13.382 5.470 -8.284 1.00 98.31 177 ILE A O 1
ATOM 1415 N N . LEU A 1 178 ? 13.058 3.250 -8.114 1.00 97.50 178 LEU A N 1
ATOM 1416 C CA . LEU A 1 178 ? 14.446 2.830 -8.272 1.00 97.50 178 LEU A CA 1
ATOM 1417 C C . LEU A 1 178 ? 14.627 2.224 -9.675 1.00 97.50 178 LEU A C 1
ATOM 1419 O O . LEU A 1 178 ? 14.425 1.021 -9.848 1.00 97.50 178 LEU A O 1
ATOM 1423 N N . PRO A 1 179 ? 14.996 3.019 -10.699 1.00 94.75 179 PRO A N 1
ATOM 1424 C CA . PRO A 1 179 ? 15.137 2.511 -12.067 1.00 94.75 179 PRO A CA 1
ATOM 1425 C C . PRO A 1 179 ? 16.444 1.730 -12.296 1.00 94.75 179 PRO A C 1
ATOM 1427 O O . PRO A 1 179 ? 16.682 1.233 -13.392 1.00 94.75 179 PRO A O 1
ATOM 1430 N N . ARG A 1 180 ? 17.327 1.688 -11.290 1.00 94.88 180 ARG A N 1
ATOM 1431 C CA . ARG A 1 180 ? 18.651 1.048 -11.304 1.00 94.88 180 ARG A CA 1
ATOM 1432 C C . ARG A 1 180 ? 19.152 0.839 -9.879 1.00 94.88 180 ARG A C 1
ATOM 1434 O O . ARG A 1 180 ? 18.712 1.535 -8.963 1.00 94.88 180 ARG A O 1
ATOM 1441 N N . TRP A 1 181 ? 20.137 -0.039 -9.707 1.00 96.56 181 TRP A N 1
ATOM 1442 C CA . TRP A 1 181 ? 20.805 -0.246 -8.424 1.00 96.56 181 TRP A CA 1
ATOM 1443 C C . TRP A 1 181 ? 22.267 0.211 -8.454 1.00 96.56 181 TRP A C 1
ATOM 1445 O O . TRP A 1 181 ? 23.032 -0.148 -9.344 1.00 96.56 181 TRP A O 1
ATOM 1455 N N . SER A 1 182 ? 22.672 1.046 -7.492 1.00 96.06 182 SER A N 1
ATOM 1456 C CA . SER A 1 182 ? 24.056 1.526 -7.363 1.00 96.06 182 SER A CA 1
ATOM 1457 C C . SER A 1 182 ? 24.350 2.045 -5.952 1.00 96.06 182 SER A C 1
ATOM 1459 O O . SER A 1 182 ? 23.434 2.336 -5.184 1.00 96.06 182 SER A O 1
ATOM 1461 N N . GLU A 1 183 ? 25.627 2.253 -5.624 1.00 96.38 183 GLU A N 1
ATOM 1462 C CA . GLU A 1 183 ? 26.027 2.863 -4.344 1.00 96.38 183 GLU A CA 1
ATOM 1463 C C . GLU A 1 183 ? 25.506 4.297 -4.164 1.00 96.38 183 GLU A C 1
ATOM 1465 O O . GLU A 1 183 ? 25.284 4.731 -3.037 1.00 96.38 183 GLU A O 1
ATOM 1470 N N . GLN A 1 184 ? 25.294 5.044 -5.255 1.00 96.38 184 GLN A N 1
ATOM 1471 C CA . GLN A 1 184 ? 24.659 6.362 -5.168 1.00 96.38 184 GLN A CA 1
ATOM 1472 C C . GLN A 1 184 ? 23.184 6.233 -4.774 1.00 96.38 184 GLN A C 1
ATOM 1474 O O . GLN A 1 184 ? 22.747 6.927 -3.865 1.00 96.38 184 GLN A O 1
ATOM 1479 N N . VAL A 1 185 ? 22.453 5.300 -5.393 1.00 97.31 185 VAL A N 1
ATOM 1480 C CA . VAL A 1 185 ? 21.041 5.028 -5.072 1.00 97.31 185 VAL A CA 1
ATOM 1481 C C . VAL A 1 185 ? 20.872 4.658 -3.596 1.00 97.31 185 VAL A C 1
ATOM 1483 O O . VAL A 1 185 ? 20.004 5.217 -2.935 1.00 97.31 185 VAL A O 1
ATOM 1486 N N . LYS A 1 186 ? 21.746 3.804 -3.044 1.00 97.81 186 LYS A N 1
ATOM 1487 C CA . LYS A 1 186 ? 21.728 3.458 -1.611 1.00 97.81 186 LYS A CA 1
ATOM 1488 C C . LYS A 1 186 ? 21.840 4.686 -0.702 1.00 97.81 186 LYS A C 1
ATOM 1490 O O . LYS A 1 186 ? 21.077 4.802 0.257 1.00 97.81 186 LYS A O 1
ATOM 1495 N N . ARG A 1 187 ? 22.774 5.598 -1.010 1.00 98.06 187 ARG A N 1
ATOM 1496 C CA . ARG A 1 187 ? 22.973 6.844 -0.250 1.00 98.06 187 ARG A CA 1
ATOM 1497 C C . ARG A 1 187 ? 21.778 7.782 -0.369 1.00 98.06 187 ARG A C 1
ATOM 1499 O O . ARG A 1 187 ? 21.349 8.336 0.637 1.00 98.06 187 ARG A O 1
ATOM 1506 N N . ASP A 1 188 ? 21.229 7.933 -1.570 1.00 98.44 188 ASP A N 1
ATOM 1507 C CA . ASP A 1 188 ? 20.060 8.784 -1.777 1.00 98.44 188 ASP A CA 1
ATOM 1508 C C . ASP A 1 188 ? 18.843 8.241 -1.010 1.00 98.44 188 ASP A C 1
ATOM 1510 O O . ASP A 1 188 ? 18.145 9.011 -0.359 1.00 98.44 188 ASP A O 1
ATOM 1514 N N . MET A 1 189 ? 18.621 6.918 -1.014 1.00 98.56 189 MET A N 1
ATOM 1515 C CA . MET A 1 189 ? 17.559 6.275 -0.224 1.00 98.56 189 MET A CA 1
ATOM 1516 C C . MET A 1 189 ? 17.702 6.568 1.274 1.00 98.56 189 MET A C 1
ATOM 1518 O O . MET A 1 189 ? 16.712 6.869 1.935 1.00 98.56 189 MET A O 1
ATOM 1522 N N . GLU A 1 190 ? 18.923 6.515 1.813 1.00 98.38 190 GLU A N 1
ATOM 1523 C CA . GLU A 1 190 ? 19.179 6.849 3.217 1.00 98.38 190 GLU A CA 1
ATOM 1524 C C . GLU A 1 190 ?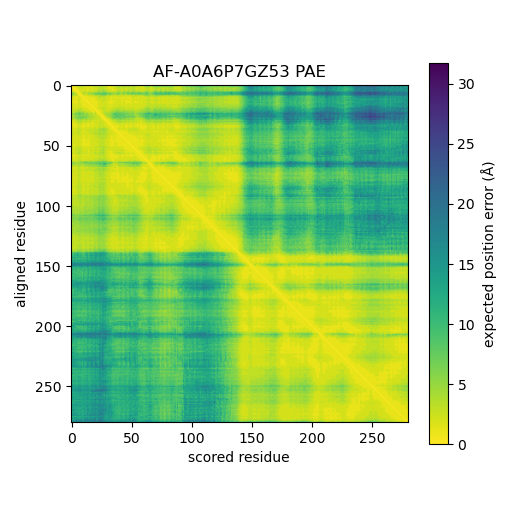 18.788 8.285 3.563 1.00 98.38 190 GLU A C 1
ATOM 1526 O O . GLU A 1 190 ? 18.150 8.509 4.591 1.00 98.38 190 GLU A O 1
ATOM 1531 N N . ILE A 1 191 ? 19.161 9.244 2.713 1.00 98.56 191 ILE A N 1
ATOM 1532 C CA . ILE A 1 191 ? 18.834 10.663 2.902 1.00 98.56 191 ILE A CA 1
ATOM 1533 C C . ILE A 1 191 ? 17.319 10.861 2.791 1.00 98.56 191 ILE A C 1
ATOM 1535 O O . ILE A 1 191 ? 16.711 11.496 3.650 1.00 98.56 191 ILE A O 1
ATOM 1539 N N . LEU A 1 192 ? 16.681 10.252 1.789 1.00 98.56 192 LEU A N 1
ATOM 1540 C CA . LEU A 1 192 ? 15.232 10.317 1.593 1.00 98.56 192 LEU A CA 1
ATOM 1541 C C . LEU A 1 192 ? 14.451 9.804 2.814 1.00 98.56 192 LEU A C 1
ATOM 1543 O O . LEU A 1 192 ? 13.488 10.447 3.237 1.00 98.56 192 LEU A O 1
ATOM 1547 N N . VAL A 1 193 ? 14.896 8.701 3.421 1.00 97.94 193 VAL A N 1
ATOM 1548 C CA . VAL A 1 193 ? 14.276 8.147 4.636 1.00 97.94 193 VAL A CA 1
ATOM 1549 C C . VAL A 1 193 ? 14.537 9.021 5.857 1.00 97.94 193 VAL A C 1
ATOM 1551 O O . VAL A 1 193 ? 13.599 9.379 6.569 1.00 97.94 193 VAL A O 1
ATOM 1554 N N . LYS A 1 194 ? 15.800 9.374 6.114 1.00 97.25 194 LYS A N 1
ATOM 1555 C CA . LYS A 1 194 ? 16.205 10.054 7.355 1.00 97.25 194 LYS A CA 1
ATOM 1556 C C . LYS A 1 194 ? 15.796 11.526 7.390 1.00 97.25 194 LYS A C 1
ATOM 1558 O O . LYS A 1 194 ? 15.507 12.042 8.466 1.00 97.25 194 LYS A O 1
ATOM 1563 N N . GLU A 1 195 ? 15.797 12.198 6.242 1.00 98.06 195 GLU A N 1
ATOM 1564 C CA . GLU A 1 195 ? 15.682 13.660 6.162 1.00 98.06 195 GLU A CA 1
ATOM 1565 C C . GLU A 1 195 ? 14.413 14.135 5.443 1.00 98.06 195 GLU A C 1
ATOM 1567 O O . GLU A 1 195 ? 13.973 15.262 5.671 1.00 98.06 195 GLU A O 1
ATOM 1572 N N . HIS A 1 196 ? 13.793 13.294 4.606 1.00 96.56 196 HIS A N 1
ATOM 1573 C CA . HIS A 1 196 ? 12.666 13.708 3.759 1.00 96.56 196 HIS A CA 1
ATOM 1574 C C . HIS A 1 196 ? 11.358 12.948 3.996 1.00 96.56 196 HIS A C 1
ATOM 1576 O O . HIS A 1 196 ? 10.359 13.258 3.346 1.00 96.56 196 HIS A O 1
ATOM 1582 N N . GLY A 1 197 ? 11.333 12.000 4.938 1.00 94.00 197 GLY A N 1
ATOM 1583 C CA . GLY A 1 197 ? 10.118 11.277 5.324 1.00 94.00 197 GLY A CA 1
ATOM 1584 C C . GLY A 1 197 ? 9.619 10.268 4.285 1.00 94.00 197 GLY A C 1
ATOM 1585 O O . GLY A 1 197 ? 8.493 9.789 4.397 1.00 94.00 197 GLY A O 1
ATOM 1586 N N . VAL A 1 198 ? 10.435 9.926 3.283 1.00 97.19 198 VAL A N 1
ATOM 1587 C CA . VAL A 1 198 ? 10.111 8.872 2.313 1.00 97.19 198 VAL A CA 1
ATOM 1588 C C . VAL A 1 198 ? 10.365 7.522 2.965 1.00 97.19 198 VAL A C 1
ATOM 1590 O O . VAL A 1 198 ? 11.480 7.236 3.369 1.00 97.19 198 VAL A O 1
ATOM 1593 N N . ASN A 1 199 ? 9.363 6.655 3.032 1.00 96.19 199 ASN A N 1
ATOM 1594 C CA . ASN A 1 199 ? 9.500 5.320 3.627 1.00 96.19 199 ASN A CA 1
ATOM 1595 C C . ASN A 1 199 ? 9.094 4.198 2.665 1.00 96.19 199 ASN A C 1
ATOM 1597 O O . ASN A 1 199 ? 8.793 3.090 3.102 1.00 96.19 199 ASN A O 1
ATOM 1601 N N . SER A 1 200 ? 9.028 4.477 1.365 1.00 97.31 200 SER A N 1
ATOM 1602 C CA . SER A 1 200 ? 8.566 3.513 0.368 1.00 97.31 200 SER A CA 1
ATOM 1603 C C . SER A 1 200 ? 9.220 3.735 -0.992 1.00 97.31 200 SER A C 1
ATOM 1605 O O . SER A 1 200 ? 9.277 4.854 -1.508 1.00 97.31 200 SER A O 1
ATOM 1607 N N . PHE A 1 201 ? 9.714 2.641 -1.568 1.00 98.44 201 PHE A N 1
ATOM 1608 C CA . PHE A 1 201 ? 10.477 2.638 -2.812 1.00 98.44 201 PHE A CA 1
ATOM 1609 C C . PHE A 1 201 ? 9.893 1.634 -3.798 1.00 98.44 201 PHE A C 1
ATOM 1611 O O . PHE A 1 201 ? 9.575 0.508 -3.419 1.00 98.44 201 PHE A O 1
ATOM 1618 N N . LYS A 1 202 ? 9.771 2.023 -5.069 1.00 98.25 202 LYS A N 1
ATOM 1619 C CA . LYS A 1 202 ? 9.162 1.196 -6.118 1.00 98.25 202 LYS A CA 1
ATOM 1620 C C . LYS A 1 202 ? 10.221 0.646 -7.066 1.00 98.25 202 LYS A C 1
ATOM 1622 O O . LYS A 1 202 ? 10.965 1.404 -7.678 1.00 98.25 202 LYS A O 1
ATOM 1627 N N . VAL A 1 203 ? 10.241 -0.670 -7.232 1.00 98.19 203 VAL A N 1
ATOM 1628 C CA . VAL A 1 203 ? 11.075 -1.380 -8.210 1.00 98.19 203 VAL A CA 1
ATOM 1629 C C . VAL A 1 203 ? 10.206 -2.021 -9.288 1.00 98.19 203 VAL A C 1
ATOM 1631 O O . VAL A 1 203 ? 9.008 -2.253 -9.092 1.00 98.19 203 VAL A O 1
ATOM 1634 N N . PHE A 1 204 ? 10.812 -2.332 -10.429 1.00 98.31 204 PHE A N 1
ATOM 1635 C CA . PHE A 1 204 ? 10.136 -2.968 -11.555 1.00 98.31 204 PHE A CA 1
ATOM 1636 C C . PHE A 1 204 ? 10.836 -4.266 -11.952 1.00 98.31 204 PHE A C 1
ATOM 1638 O O . PHE A 1 204 ? 12.061 -4.343 -11.955 1.00 98.31 204 PHE A O 1
ATOM 1645 N N . MET A 1 205 ? 10.043 -5.274 -12.316 1.00 98.38 205 MET A N 1
ATOM 1646 C CA . MET A 1 205 ? 10.505 -6.546 -12.898 1.00 98.38 205 MET A CA 1
ATOM 1647 C C . MET A 1 205 ? 10.250 -6.618 -14.415 1.00 98.38 205 MET A C 1
ATOM 1649 O O . MET A 1 205 ? 10.553 -7.620 -15.067 1.00 98.38 205 MET A O 1
ATOM 1653 N N . ALA A 1 206 ? 9.714 -5.532 -14.977 1.00 96.06 206 ALA A N 1
ATOM 1654 C CA . ALA A 1 206 ? 9.425 -5.340 -16.390 1.00 96.06 206 ALA A CA 1
ATOM 1655 C C . ALA A 1 206 ? 9.904 -3.962 -16.876 1.00 96.06 206 ALA A C 1
ATOM 1657 O O . ALA A 1 206 ? 10.304 -3.120 -16.074 1.00 96.06 206 ALA A O 1
ATOM 1658 N N . TYR A 1 207 ? 9.818 -3.737 -18.192 1.00 92.81 207 TYR A N 1
ATOM 1659 C CA . TYR A 1 207 ? 10.268 -2.521 -18.889 1.00 92.81 207 TYR A CA 1
ATOM 1660 C C . TYR A 1 207 ? 11.796 -2.346 -18.954 1.00 92.81 207 TYR A C 1
ATOM 1662 O O . TYR A 1 207 ? 12.562 -3.173 -18.468 1.00 92.81 207 TYR A O 1
ATOM 1670 N N . GLY A 1 208 ? 12.248 -1.268 -19.607 1.00 88.19 208 GLY A N 1
ATOM 1671 C CA . GLY A 1 208 ? 13.675 -0.966 -19.815 1.00 88.19 208 GLY A CA 1
ATOM 1672 C C . GLY A 1 208 ? 14.452 -0.586 -18.548 1.00 88.19 208 GLY A C 1
ATOM 1673 O O . GLY A 1 208 ? 15.661 -0.412 -18.612 1.00 88.19 208 GLY A O 1
ATOM 1674 N N . PHE A 1 209 ? 13.764 -0.470 -17.415 1.00 91.81 209 PHE A N 1
ATOM 1675 C CA . PHE A 1 209 ? 14.297 -0.142 -16.090 1.00 91.81 209 PHE A CA 1
ATOM 1676 C C . PHE A 1 209 ? 14.014 -1.273 -15.084 1.00 91.81 209 PHE A C 1
ATOM 1678 O O . PHE A 1 209 ? 13.900 -1.038 -13.881 1.00 91.81 209 PHE A O 1
ATOM 1685 N N . MET A 1 210 ? 13.843 -2.506 -15.583 1.00 95.12 210 MET A N 1
ATOM 1686 C CA . MET A 1 210 ? 13.701 -3.678 -14.725 1.00 95.12 210 MET A CA 1
ATOM 1687 C C . MET A 1 210 ? 15.004 -3.971 -13.979 1.00 95.12 210 MET A C 1
ATOM 1689 O O . MET A 1 210 ? 16.081 -3.955 -14.577 1.00 95.12 210 MET A O 1
ATOM 1693 N N . LEU A 1 211 ? 14.893 -4.297 -12.695 1.00 97.62 211 LEU A N 1
ATOM 1694 C CA . LEU A 1 211 ? 16.007 -4.816 -11.907 1.00 97.62 211 LEU A CA 1
ATOM 1695 C C . LEU A 1 211 ? 16.122 -6.331 -12.090 1.00 97.62 211 LEU A C 1
ATOM 1697 O O . LEU A 1 211 ? 15.115 -7.033 -12.215 1.00 97.62 211 LEU A O 1
ATOM 1701 N N . ASN A 1 212 ? 17.350 -6.845 -12.077 1.00 97.69 212 ASN A N 1
ATOM 1702 C CA . ASN A 1 212 ? 17.576 -8.288 -11.995 1.00 97.69 212 ASN A CA 1
ATOM 1703 C C . ASN A 1 212 ? 17.422 -8.803 -10.548 1.00 97.69 212 ASN A C 1
ATOM 1705 O O . ASN A 1 212 ? 17.394 -8.022 -9.599 1.00 97.69 212 ASN A O 1
ATOM 1709 N N . ASP A 1 213 ? 17.360 -10.123 -10.361 1.00 98.44 213 ASP A N 1
ATOM 1710 C CA . ASP A 1 213 ? 17.092 -10.727 -9.045 1.00 98.44 213 ASP A CA 1
ATOM 1711 C C . ASP A 1 213 ? 18.122 -10.349 -7.960 1.00 98.44 213 ASP A C 1
ATOM 1713 O O . ASP A 1 213 ? 17.752 -10.173 -6.800 1.00 98.44 213 ASP A O 1
ATOM 1717 N N . ALA A 1 214 ? 19.402 -10.174 -8.313 1.00 98.12 214 ALA A N 1
ATOM 1718 C CA . ALA A 1 214 ? 20.437 -9.771 -7.354 1.00 98.12 214 ALA A CA 1
ATOM 1719 C C . ALA A 1 214 ? 20.304 -8.295 -6.938 1.00 98.12 214 ALA A C 1
ATOM 1721 O O . ALA A 1 214 ? 20.550 -7.937 -5.782 1.00 98.12 214 ALA A O 1
ATOM 1722 N N . GLU A 1 215 ? 19.894 -7.436 -7.873 1.00 98.25 215 GLU A N 1
ATOM 1723 C CA . GLU A 1 215 ? 19.573 -6.033 -7.601 1.00 98.25 215 GLU A CA 1
ATOM 1724 C C . GLU A 1 215 ? 18.299 -5.908 -6.759 1.00 98.25 215 GLU A C 1
ATOM 1726 O O . GLU A 1 215 ? 18.291 -5.135 -5.805 1.00 98.25 215 GLU A O 1
ATOM 1731 N N . LEU A 1 216 ? 17.261 -6.705 -7.050 1.00 98.19 216 LEU A N 1
ATOM 1732 C CA . LEU A 1 216 ? 16.041 -6.784 -6.238 1.00 98.19 216 LEU A CA 1
ATOM 1733 C C . LEU A 1 216 ? 16.358 -7.202 -4.802 1.00 98.19 216 LEU A C 1
ATOM 1735 O O . LEU A 1 216 ? 15.939 -6.518 -3.873 1.00 98.19 216 LEU A O 1
ATOM 1739 N N . TYR A 1 217 ? 17.139 -8.272 -4.621 1.00 98.38 217 TYR A N 1
ATOM 1740 C CA . TYR A 1 217 ? 17.564 -8.727 -3.295 1.00 98.38 217 TYR A CA 1
ATOM 1741 C C . TYR A 1 217 ? 18.279 -7.610 -2.527 1.00 98.38 217 TYR A C 1
ATOM 1743 O O . TYR A 1 217 ? 17.912 -7.291 -1.400 1.00 98.38 217 TYR A O 1
ATOM 1751 N N . SER A 1 218 ? 19.241 -6.946 -3.172 1.00 98.44 218 SER A N 1
ATOM 1752 C CA . SER A 1 218 ? 19.982 -5.841 -2.557 1.00 98.44 218 SER A CA 1
ATOM 1753 C C . SER A 1 218 ? 19.083 -4.646 -2.209 1.00 98.44 218 SER A C 1
ATOM 1755 O O . SER A 1 218 ? 19.267 -4.014 -1.169 1.00 98.44 218 SER A O 1
ATOM 1757 N N . ALA A 1 219 ? 18.111 -4.322 -3.066 1.00 98.06 219 ALA A N 1
ATOM 1758 C CA . ALA A 1 219 ? 17.159 -3.246 -2.819 1.00 98.06 219 ALA A CA 1
ATOM 1759 C C . ALA A 1 219 ? 16.218 -3.575 -1.652 1.00 98.06 219 ALA A C 1
ATOM 1761 O O . ALA A 1 219 ? 15.943 -2.697 -0.833 1.00 98.06 219 ALA A O 1
ATOM 1762 N N . PHE A 1 220 ? 15.756 -4.824 -1.542 1.00 98.25 220 PHE A N 1
ATOM 1763 C CA . PHE A 1 220 ? 14.899 -5.280 -0.444 1.00 98.25 220 PHE A CA 1
ATOM 1764 C C . PHE A 1 220 ? 15.651 -5.319 0.887 1.00 98.25 220 PHE A C 1
ATOM 1766 O O . PHE A 1 220 ? 15.138 -4.797 1.875 1.00 98.25 220 PHE A O 1
ATOM 1773 N N . GLU A 1 221 ? 16.880 -5.842 0.898 1.00 98.00 221 GLU A N 1
ATOM 1774 C CA . GLU A 1 221 ? 17.763 -5.829 2.071 1.00 98.00 221 GLU A CA 1
ATOM 1775 C C . GLU A 1 221 ? 18.000 -4.392 2.559 1.00 98.00 221 GLU A C 1
ATOM 1777 O O . GLU A 1 221 ? 17.879 -4.092 3.748 1.00 98.00 221 GLU A O 1
ATOM 1782 N N . HIS A 1 222 ? 18.263 -3.455 1.641 1.00 98.19 222 HIS A N 1
ATOM 1783 C CA . HIS A 1 222 ? 18.436 -2.050 2.014 1.00 98.19 222 HIS A CA 1
ATOM 1784 C C . HIS A 1 222 ? 17.136 -1.412 2.514 1.00 98.19 222 HIS A C 1
ATOM 1786 O O . HIS A 1 222 ? 17.159 -0.706 3.517 1.00 98.19 222 HIS A O 1
ATOM 1792 N N . CYS A 1 223 ? 15.987 -1.690 1.885 1.00 97.75 223 CYS A N 1
ATOM 1793 C CA . CYS A 1 223 ? 14.688 -1.226 2.387 1.00 97.75 223 CYS A CA 1
ATOM 1794 C C . CYS A 1 223 ? 14.431 -1.726 3.816 1.00 97.75 223 CYS A C 1
ATOM 1796 O O . CYS A 1 223 ? 14.052 -0.929 4.673 1.00 97.75 223 CYS A O 1
ATOM 1798 N N . GLN A 1 224 ? 14.714 -3.001 4.101 1.00 94.81 224 GLN A N 1
ATOM 1799 C CA . GLN A 1 224 ? 14.605 -3.571 5.444 1.00 94.81 224 GLN A CA 1
ATOM 1800 C C . GLN A 1 224 ? 15.497 -2.828 6.449 1.00 94.81 224 GLN A C 1
ATOM 1802 O O . GLN A 1 224 ? 15.013 -2.426 7.507 1.00 94.81 224 GLN A O 1
ATOM 1807 N N . ASN A 1 225 ? 16.767 -2.582 6.106 1.00 96.75 225 ASN A N 1
ATOM 1808 C CA . ASN A 1 225 ? 17.710 -1.857 6.967 1.00 96.75 225 ASN A CA 1
ATOM 1809 C C . ASN A 1 225 ? 17.270 -0.415 7.268 1.00 96.75 225 ASN A C 1
ATOM 1811 O O . ASN A 1 225 ? 17.580 0.117 8.334 1.00 96.75 225 ASN A O 1
ATOM 1815 N N . LEU A 1 226 ? 16.547 0.219 6.343 1.00 96.56 226 LEU A N 1
ATOM 1816 C CA . LEU A 1 226 ? 16.010 1.571 6.511 1.00 96.56 226 LEU A CA 1
ATOM 1817 C C . LEU A 1 226 ? 14.636 1.611 7.193 1.00 96.56 226 LEU A C 1
ATOM 1819 O O . LEU A 1 226 ? 14.169 2.697 7.529 1.00 96.56 226 LEU A O 1
ATOM 1823 N N . GLY A 1 227 ? 13.975 0.465 7.384 1.00 93.38 227 GLY A N 1
ATOM 1824 C CA . GLY A 1 227 ? 12.572 0.425 7.804 1.00 93.38 227 GLY A CA 1
ATOM 1825 C C . GLY A 1 227 ? 11.609 0.960 6.735 1.00 93.38 227 GLY A C 1
ATOM 1826 O O . GLY A 1 227 ? 10.555 1.497 7.070 1.00 93.38 227 GLY A O 1
ATOM 1827 N N . ALA A 1 228 ? 11.978 0.844 5.457 1.00 95.25 228 ALA A N 1
ATOM 1828 C CA . ALA A 1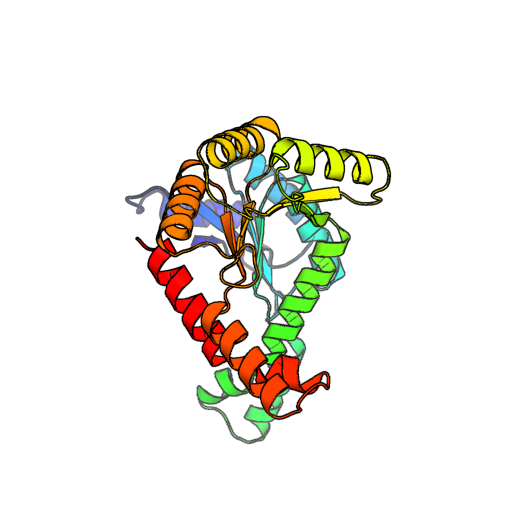 228 ? 11.179 1.263 4.312 1.00 95.25 228 ALA A CA 1
ATOM 1829 C C . ALA A 1 228 ? 10.448 0.078 3.652 1.00 95.25 228 ALA A C 1
ATOM 1831 O O . ALA A 1 228 ? 10.915 -1.061 3.669 1.00 95.25 228 ALA A O 1
ATOM 1832 N N . LEU A 1 229 ? 9.306 0.356 3.024 1.00 95.12 229 LEU A N 1
ATOM 1833 C CA . LEU A 1 229 ? 8.514 -0.605 2.264 1.00 95.12 229 LEU A CA 1
ATOM 1834 C C . LEU A 1 229 ? 8.997 -0.687 0.810 1.00 95.12 229 LEU A C 1
ATOM 1836 O O . LEU A 1 229 ? 8.947 0.298 0.071 1.00 95.12 229 LEU A O 1
ATOM 1840 N N . ALA A 1 230 ? 9.381 -1.882 0.369 1.00 96.12 230 ALA A N 1
ATOM 1841 C CA . ALA A 1 230 ? 9.613 -2.156 -1.043 1.00 96.12 230 ALA A CA 1
ATOM 1842 C C . ALA A 1 230 ? 8.283 -2.451 -1.758 1.00 96.12 230 ALA A C 1
ATOM 1844 O O . ALA A 1 230 ? 7.557 -3.378 -1.404 1.00 96.12 230 ALA A O 1
ATOM 1845 N N . GLN A 1 231 ? 7.971 -1.671 -2.787 1.00 97.88 231 GLN A N 1
ATOM 1846 C CA . GLN A 1 231 ? 6.854 -1.892 -3.698 1.00 97.88 231 GLN A CA 1
ATOM 1847 C C . GLN A 1 231 ? 7.386 -2.475 -5.007 1.00 97.88 231 GLN A C 1
ATOM 1849 O O . GLN A 1 231 ? 8.410 -2.028 -5.518 1.00 97.88 231 GLN A O 1
ATOM 1854 N N . VAL A 1 232 ? 6.666 -3.423 -5.605 1.00 97.81 232 VAL A N 1
ATOM 1855 C CA . VAL A 1 232 ? 7.119 -4.117 -6.821 1.00 97.81 232 VAL A CA 1
ATOM 1856 C C . VAL A 1 232 ? 6.077 -3.965 -7.923 1.00 97.81 232 VAL A C 1
ATOM 1858 O O . VAL A 1 232 ? 4.876 -4.016 -7.666 1.00 97.81 232 VAL A O 1
ATOM 1861 N N . HIS A 1 233 ? 6.508 -3.680 -9.148 1.00 98.12 233 HIS A N 1
ATOM 1862 C CA . HIS A 1 233 ? 5.729 -3.963 -10.357 1.00 98.12 233 HIS A CA 1
ATOM 1863 C C . HIS A 1 233 ? 6.142 -5.348 -10.850 1.00 98.12 233 HIS A C 1
ATOM 1865 O O . HIS A 1 233 ? 7.248 -5.507 -11.376 1.00 98.12 233 HIS A O 1
ATOM 1871 N N . ALA A 1 234 ? 5.292 -6.341 -10.610 1.00 97.81 234 ALA A N 1
ATOM 1872 C CA . ALA A 1 234 ? 5.648 -7.749 -10.705 1.00 97.81 234 ALA A CA 1
ATOM 1873 C C . ALA A 1 234 ? 5.070 -8.392 -11.971 1.00 97.81 234 ALA A C 1
ATOM 1875 O O . ALA A 1 234 ? 4.070 -9.087 -11.926 1.00 97.81 234 ALA A O 1
ATOM 1876 N N . GLU A 1 235 ? 5.745 -8.200 -13.100 1.00 98.19 235 GLU A N 1
ATOM 1877 C CA . GLU A 1 235 ? 5.519 -8.979 -14.320 1.00 98.19 235 GLU A CA 1
ATOM 1878 C C . GLU A 1 235 ? 6.872 -9.458 -14.859 1.00 98.19 235 GLU A C 1
ATOM 1880 O O . GLU A 1 235 ? 7.868 -8.741 -14.738 1.00 98.19 235 GLU A O 1
ATOM 1885 N N . ASN A 1 236 ? 6.949 -10.637 -15.483 1.00 98.19 236 ASN A N 1
ATOM 1886 C CA . ASN A 1 236 ? 8.197 -11.102 -16.092 1.00 98.19 236 ASN A CA 1
ATOM 1887 C C . ASN A 1 236 ? 8.514 -10.342 -17.395 1.00 98.19 236 ASN A C 1
ATOM 1889 O O . ASN A 1 236 ? 8.099 -10.734 -18.489 1.00 98.19 236 ASN A O 1
ATOM 1893 N N . GLY A 1 237 ? 9.312 -9.275 -17.290 1.00 97.69 237 GLY A N 1
ATOM 1894 C CA . GLY A 1 237 ? 9.658 -8.401 -18.414 1.00 97.69 237 GLY A CA 1
ATOM 1895 C C . GLY A 1 237 ? 10.281 -9.102 -19.620 1.00 97.69 237 GLY A C 1
ATOM 1896 O O . GLY A 1 237 ? 10.032 -8.704 -20.759 1.00 97.69 237 GLY A O 1
ATOM 1897 N N . SER A 1 238 ? 11.050 -10.170 -19.391 1.00 97.94 238 SER A N 1
ATOM 1898 C CA . SER A 1 238 ? 11.700 -10.925 -20.468 1.00 97.94 238 SER A CA 1
ATOM 1899 C C . SER A 1 238 ? 10.688 -11.717 -21.298 1.00 97.94 238 SER A C 1
ATOM 1901 O O . SER A 1 238 ? 10.763 -11.723 -22.529 1.00 97.94 238 SER A O 1
ATOM 1903 N N . ILE A 1 239 ? 9.709 -12.348 -20.641 1.00 98.06 239 ILE A N 1
ATOM 1904 C CA . ILE A 1 239 ? 8.627 -13.069 -21.324 1.00 98.06 239 ILE A CA 1
ATOM 1905 C C . ILE A 1 239 ? 7.735 -12.084 -22.085 1.00 98.06 239 ILE A C 1
ATOM 1907 O O . ILE A 1 239 ? 7.440 -12.317 -23.258 1.00 98.06 239 ILE A O 1
ATOM 1911 N N . ILE A 1 240 ? 7.385 -10.950 -21.467 1.00 98.19 240 ILE A N 1
ATOM 1912 C CA . ILE A 1 240 ? 6.593 -9.888 -22.109 1.00 98.19 240 ILE A CA 1
ATOM 1913 C C . ILE A 1 240 ? 7.262 -9.404 -23.391 1.00 98.19 240 ILE A C 1
ATOM 1915 O O . ILE A 1 240 ? 6.621 -9.355 -24.441 1.00 98.19 240 ILE A O 1
ATOM 1919 N N . ALA A 1 241 ? 8.554 -9.069 -23.325 1.00 97.75 241 ALA A N 1
ATOM 1920 C CA . ALA A 1 241 ? 9.296 -8.588 -24.484 1.00 97.75 241 ALA A CA 1
ATOM 1921 C C . ALA A 1 241 ? 9.259 -9.608 -25.634 1.00 97.75 241 ALA A C 1
ATOM 1923 O O . ALA A 1 241 ? 9.011 -9.240 -26.785 1.00 97.75 241 ALA A O 1
ATOM 1924 N N . LYS A 1 242 ? 9.428 -10.903 -25.324 1.00 98.06 242 LYS A N 1
ATOM 1925 C CA . LYS A 1 242 ? 9.392 -11.968 -26.332 1.00 98.06 242 LYS A CA 1
ATOM 1926 C C . LYS A 1 242 ? 7.995 -12.197 -26.912 1.00 98.06 242 LYS A C 1
ATOM 1928 O O . LYS A 1 242 ? 7.861 -12.416 -28.117 1.00 98.06 242 LYS A O 1
ATOM 1933 N N . ASN A 1 243 ? 6.958 -12.140 -26.080 1.00 98.00 243 ASN A N 1
ATOM 1934 C CA . ASN A 1 243 ? 5.576 -12.274 -26.526 1.00 98.00 243 ASN A CA 1
ATOM 1935 C C . ASN A 1 243 ? 5.161 -11.108 -27.428 1.00 98.00 243 ASN A C 1
ATOM 1937 O O . ASN A 1 243 ? 4.565 -11.347 -28.478 1.00 98.00 243 ASN A O 1
ATOM 1941 N N . ALA A 1 244 ? 5.518 -9.876 -27.057 1.00 97.81 244 ALA A N 1
ATOM 1942 C CA . ALA A 1 244 ? 5.248 -8.685 -27.855 1.00 97.81 244 ALA A CA 1
ATOM 1943 C C . ALA A 1 244 ? 5.933 -8.760 -29.231 1.00 97.81 244 ALA A C 1
ATOM 1945 O O . ALA A 1 244 ? 5.281 -8.550 -30.251 1.00 97.81 244 ALA A O 1
ATOM 1946 N N . GLU A 1 245 ? 7.215 -9.150 -29.284 1.00 98.12 245 GLU A N 1
ATOM 1947 C CA . GLU A 1 245 ? 7.939 -9.379 -30.545 1.00 98.12 245 GLU A CA 1
ATOM 1948 C C . GLU A 1 245 ? 7.219 -10.412 -31.430 1.00 98.12 245 GLU A C 1
ATOM 1950 O O . GLU A 1 245 ? 7.003 -10.183 -32.622 1.00 98.12 245 GLU A O 1
ATOM 1955 N N . ARG A 1 246 ? 6.800 -11.541 -30.841 1.00 98.38 246 ARG A N 1
ATOM 1956 C CA . ARG A 1 246 ? 6.079 -12.610 -31.546 1.00 98.38 246 ARG A CA 1
ATOM 1957 C C . ARG A 1 246 ? 4.737 -12.135 -32.109 1.00 98.38 246 ARG A C 1
ATOM 1959 O O . ARG A 1 246 ? 4.426 -12.464 -33.250 1.00 98.38 246 ARG A O 1
ATOM 1966 N N . LEU A 1 247 ? 3.948 -11.398 -31.328 1.00 98.38 247 LEU A N 1
ATOM 1967 C CA . LEU A 1 247 ? 2.628 -10.902 -31.739 1.00 98.38 247 LEU A CA 1
ATOM 1968 C C . LEU A 1 247 ? 2.741 -9.870 -32.864 1.00 98.38 247 LEU A C 1
ATOM 1970 O O . LEU A 1 247 ? 2.042 -9.981 -33.872 1.00 98.38 247 LEU A O 1
ATOM 1974 N N . LEU A 1 248 ? 3.698 -8.945 -32.755 1.00 98.31 248 LEU A N 1
ATOM 1975 C CA . LEU A 1 248 ? 3.996 -7.984 -33.817 1.00 98.31 248 LEU A CA 1
ATOM 1976 C C . LEU A 1 248 ? 4.432 -8.690 -35.110 1.00 98.31 248 LEU A C 1
ATOM 1978 O O . LEU A 1 248 ? 3.957 -8.340 -36.189 1.00 98.31 248 LEU A O 1
ATOM 1982 N N . ALA A 1 249 ? 5.271 -9.729 -35.018 1.00 98.25 249 ALA A N 1
ATOM 1983 C CA . ALA A 1 249 ? 5.684 -10.530 -36.175 1.00 98.25 249 ALA A CA 1
ATOM 1984 C C . ALA A 1 249 ? 4.523 -11.307 -36.830 1.00 98.25 249 ALA A C 1
ATOM 1986 O O . ALA A 1 249 ? 4.588 -11.631 -38.015 1.00 98.25 249 ALA A O 1
ATOM 1987 N N . GLN A 1 250 ? 3.455 -11.591 -36.079 1.00 98.12 250 GLN A N 1
ATOM 1988 C CA . GLN A 1 250 ? 2.217 -12.201 -36.578 1.00 98.12 250 GLN A CA 1
ATOM 1989 C C . GLN A 1 250 ? 1.220 -11.170 -37.136 1.00 98.12 250 GLN A C 1
ATOM 1991 O O . GLN A 1 250 ? 0.153 -11.553 -37.612 1.00 98.12 250 GLN A O 1
ATOM 1996 N N . GLY A 1 251 ? 1.556 -9.877 -37.106 1.00 98.31 251 GLY A N 1
ATOM 1997 C CA . GLY A 1 251 ? 0.691 -8.795 -37.577 1.00 98.31 251 GLY A CA 1
ATOM 1998 C C . GLY A 1 251 ? -0.365 -8.341 -36.566 1.00 98.31 251 GLY A C 1
ATOM 1999 O O . GLY A 1 251 ? -1.247 -7.569 -36.934 1.00 98.31 251 GLY A O 1
ATOM 2000 N N . VAL A 1 252 ? -0.286 -8.783 -35.306 1.00 98.19 252 VAL A N 1
ATOM 2001 C CA . VAL A 1 252 ? -1.159 -8.299 -34.227 1.00 98.19 252 VAL A CA 1
ATOM 2002 C C . VAL A 1 252 ? -0.605 -6.967 -33.725 1.00 98.19 252 VAL A C 1
ATOM 2004 O O . VAL A 1 252 ? 0.341 -6.925 -32.941 1.00 98.19 252 VAL A O 1
ATOM 2007 N N . THR A 1 253 ? -1.164 -5.867 -34.228 1.00 97.81 253 THR A N 1
ATOM 2008 C CA . THR A 1 253 ? -0.738 -4.493 -33.899 1.00 97.81 253 THR A CA 1
ATOM 2009 C C . THR A 1 253 ? -1.824 -3.673 -33.204 1.00 97.81 253 THR A C 1
ATOM 2011 O O . THR A 1 253 ? -1.614 -2.488 -32.946 1.00 97.81 253 THR A O 1
ATOM 2014 N N . GLY A 1 254 ? -3.003 -4.254 -32.967 1.00 97.69 254 GLY A N 1
ATOM 2015 C CA . GLY A 1 254 ? -4.075 -3.596 -32.234 1.00 97.69 254 GLY A CA 1
ATOM 2016 C C . GLY A 1 254 ? -3.864 -3.654 -30.713 1.00 97.69 254 GLY A C 1
ATOM 2017 O O . GLY A 1 254 ? -2.963 -4.351 -30.232 1.00 97.69 254 GLY A O 1
ATOM 2018 N N . PRO A 1 255 ? -4.671 -2.910 -29.932 1.00 97.56 255 PRO A N 1
ATOM 2019 C CA . PRO A 1 255 ? -4.577 -2.876 -28.471 1.00 97.56 255 PRO A CA 1
ATOM 2020 C C . PRO A 1 255 ? -4.726 -4.247 -27.797 1.00 97.56 255 PRO A C 1
ATOM 2022 O O . PRO A 1 255 ? -4.151 -4.460 -26.735 1.00 97.56 255 PRO A O 1
ATOM 2025 N N . GLU A 1 256 ? -5.443 -5.187 -28.417 1.00 96.88 256 GLU A N 1
ATOM 2026 C CA . GLU A 1 256 ? -5.574 -6.572 -27.951 1.00 96.88 256 GLU A CA 1
ATOM 2027 C C . GLU A 1 256 ? -4.218 -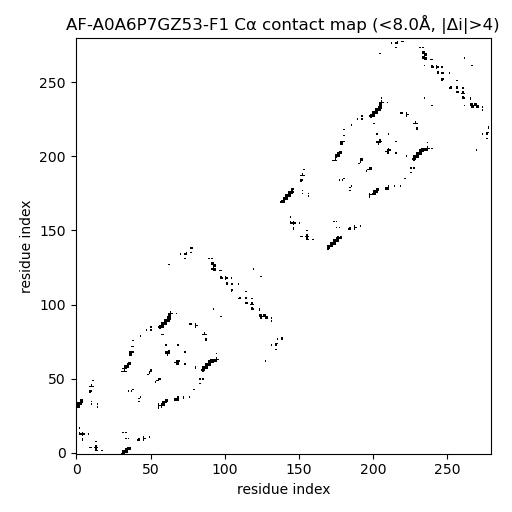7.272 -27.809 1.00 96.88 256 GLU A C 1
ATOM 2029 O O . GLU A 1 256 ? -4.016 -8.053 -26.884 1.00 96.88 256 GLU A O 1
ATOM 2034 N N . GLY A 1 257 ? -3.243 -6.920 -28.656 1.00 97.69 257 GLY A N 1
ATOM 2035 C CA . GLY A 1 257 ? -1.885 -7.446 -28.561 1.00 97.69 257 GLY A CA 1
ATOM 2036 C C . GLY A 1 257 ? -1.184 -7.086 -27.247 1.00 97.69 257 GLY A C 1
ATOM 2037 O O . GLY A 1 257 ? -0.265 -7.796 -26.845 1.00 97.69 257 GLY A O 1
ATOM 2038 N N . HIS A 1 258 ? -1.608 -6.017 -26.558 1.00 97.00 258 HIS A N 1
ATOM 2039 C CA . HIS A 1 258 ? -1.050 -5.637 -25.260 1.00 97.00 258 HIS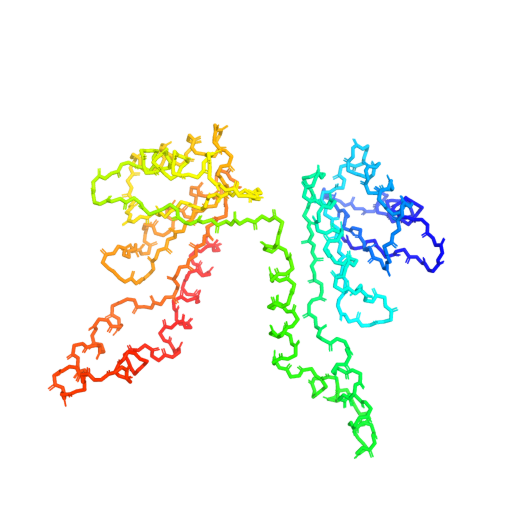 A CA 1
ATOM 2040 C C . HIS A 1 258 ? -1.374 -6.681 -24.189 1.00 97.00 258 HIS A C 1
ATOM 2042 O O . HIS A 1 258 ? -0.453 -7.207 -23.566 1.00 97.00 258 HIS A O 1
ATOM 2048 N N . GLU A 1 259 ? -2.656 -7.015 -24.033 1.00 96.69 259 GLU A N 1
ATOM 2049 C CA . GLU A 1 259 ? -3.124 -8.040 -23.094 1.00 96.69 259 GLU A CA 1
ATOM 2050 C C . GLU A 1 259 ? -2.560 -9.414 -23.475 1.00 96.69 259 GLU A C 1
ATOM 2052 O O . GLU A 1 259 ? -1.904 -10.056 -22.658 1.00 96.69 259 GLU A O 1
ATOM 2057 N N . MET A 1 260 ? -2.633 -9.786 -24.758 1.00 97.44 260 MET A N 1
ATOM 2058 C CA . MET A 1 260 ? -2.126 -11.077 -25.235 1.00 97.44 260 MET A CA 1
ATOM 2059 C C . MET A 1 260 ? -0.614 -11.248 -25.023 1.00 97.44 260 MET A C 1
ATOM 2061 O O . MET A 1 260 ? -0.102 -12.372 -25.005 1.00 97.44 260 MET A O 1
ATOM 2065 N N . SER A 1 261 ? 0.139 -10.145 -24.918 1.00 97.56 261 SER A N 1
ATOM 2066 C CA . SER A 1 261 ? 1.582 -10.192 -24.662 1.00 97.56 261 SER A CA 1
ATOM 2067 C C . SER A 1 261 ? 1.932 -10.463 -23.193 1.00 97.56 261 SER A C 1
ATOM 2069 O O . SER A 1 261 ? 3.076 -10.824 -22.898 1.00 97.56 261 SER A O 1
ATOM 2071 N N . ARG A 1 262 ? 0.953 -10.323 -22.292 1.00 98.06 262 ARG A N 1
ATOM 2072 C CA . ARG A 1 262 ? 1.099 -10.303 -20.830 1.00 98.06 262 ARG A CA 1
ATOM 2073 C C . ARG A 1 262 ? 0.004 -11.143 -20.156 1.00 98.06 262 ARG A C 1
ATOM 2075 O O . ARG A 1 262 ? -0.742 -10.609 -19.341 1.00 98.06 262 ARG A O 1
ATOM 2082 N N . PRO A 1 263 ? -0.135 -12.432 -20.509 1.00 97.00 263 PRO A N 1
ATOM 2083 C CA . PRO A 1 263 ? -1.135 -13.270 -19.861 1.00 97.00 263 PRO A CA 1
ATOM 2084 C C . PRO A 1 263 ? -0.821 -13.394 -18.359 1.00 97.00 263 PRO A C 1
ATOM 2086 O O . PRO A 1 263 ? 0.340 -13.266 -17.957 1.00 97.00 263 PRO A O 1
ATOM 2089 N N . GLU A 1 264 ? -1.841 -13.623 -17.535 1.00 96.25 264 GLU A N 1
ATOM 2090 C CA . GLU A 1 264 ? -1.774 -13.538 -16.064 1.00 96.25 264 GLU A CA 1
ATOM 2091 C C . GLU A 1 264 ? -0.668 -14.398 -15.422 1.00 96.25 264 GLU A C 1
ATOM 2093 O O . GLU A 1 264 ? -0.128 -14.048 -14.372 1.00 96.25 264 GLU A O 1
ATOM 2098 N N . GLU A 1 265 ? -0.233 -15.486 -16.066 1.00 97.81 265 GLU A N 1
ATOM 2099 C CA . GLU A 1 265 ? 0.848 -16.334 -15.556 1.00 97.81 265 GLU A CA 1
ATOM 2100 C C . GLU A 1 265 ? 2.201 -15.602 -15.500 1.00 97.81 265 GLU A C 1
ATOM 2102 O O . GLU A 1 265 ? 3.069 -15.947 -14.694 1.00 97.81 265 GLU A O 1
ATOM 2107 N N . VAL A 1 266 ? 2.387 -14.577 -16.340 1.00 97.69 266 VAL A N 1
ATOM 2108 C CA . VAL A 1 266 ? 3.572 -13.705 -16.357 1.00 97.69 266 VAL A CA 1
ATOM 2109 C C . VAL A 1 266 ? 3.636 -12.822 -15.111 1.00 97.69 266 VAL A C 1
ATOM 2111 O O . VAL A 1 266 ? 4.733 -12.557 -14.609 1.00 97.69 266 VAL A O 1
ATOM 2114 N N . GLU A 1 267 ? 2.483 -12.372 -14.618 1.00 97.88 267 GLU A N 1
ATOM 2115 C CA . GLU A 1 267 ? 2.355 -11.654 -13.349 1.00 97.88 267 GLU A CA 1
ATOM 2116 C C . GLU A 1 267 ? 2.538 -12.623 -12.177 1.00 97.88 267 GLU A C 1
ATOM 2118 O O . GLU A 1 267 ? 3.394 -12.403 -11.319 1.00 97.88 267 GLU A O 1
ATOM 2123 N N . ALA A 1 268 ? 1.822 -13.752 -12.187 1.00 97.06 268 ALA A N 1
ATOM 2124 C CA . ALA A 1 268 ? 1.864 -14.740 -11.109 1.00 97.06 268 ALA A CA 1
ATOM 2125 C C . ALA A 1 268 ? 3.288 -15.260 -10.824 1.00 97.06 268 ALA A C 1
ATOM 2127 O O . ALA A 1 268 ? 3.687 -15.379 -9.661 1.00 97.06 268 ALA A O 1
ATOM 2128 N N . GLU A 1 269 ? 4.088 -15.529 -11.865 1.00 98.50 269 GLU A N 1
ATOM 2129 C CA . GLU A 1 269 ? 5.497 -15.922 -11.714 1.00 98.50 269 GLU A CA 1
ATOM 2130 C C . GLU A 1 269 ? 6.320 -14.840 -11.011 1.00 98.50 269 GLU A C 1
ATOM 2132 O O . GLU A 1 269 ? 7.041 -15.133 -10.054 1.00 98.50 269 GLU A O 1
ATOM 2137 N N . ALA A 1 270 ? 6.208 -13.593 -11.471 1.00 98.25 270 ALA A N 1
ATOM 2138 C CA . ALA A 1 270 ? 6.990 -12.479 -10.956 1.00 98.25 270 ALA A CA 1
ATOM 2139 C C . ALA A 1 270 ? 6.586 -12.112 -9.522 1.00 98.25 270 ALA A C 1
ATOM 2141 O O . ALA A 1 270 ? 7.466 -11.845 -8.704 1.00 98.25 270 ALA A O 1
ATOM 2142 N N . VAL A 1 271 ? 5.291 -12.175 -9.188 1.00 98.12 271 VAL A N 1
ATOM 2143 C CA . VAL A 1 271 ? 4.790 -12.016 -7.813 1.00 98.12 271 VAL A CA 1
ATOM 2144 C C . VAL A 1 271 ? 5.414 -13.072 -6.906 1.00 98.12 271 VAL A C 1
ATOM 2146 O O . VAL A 1 271 ? 6.031 -12.733 -5.895 1.00 98.12 271 VAL A O 1
ATOM 2149 N N . ASN A 1 272 ? 5.337 -14.349 -7.293 1.00 98.19 272 ASN A N 1
ATOM 2150 C CA . ASN A 1 272 ? 5.926 -15.432 -6.512 1.00 98.19 272 ASN A CA 1
ATOM 2151 C C . ASN A 1 272 ? 7.443 -15.248 -6.336 1.00 98.19 272 ASN A C 1
ATOM 2153 O O . ASN A 1 272 ? 7.955 -15.373 -5.223 1.00 98.19 272 ASN A O 1
ATOM 2157 N N . ARG A 1 273 ? 8.170 -14.901 -7.405 1.00 98.31 273 ARG A N 1
ATOM 2158 C CA . ARG A 1 273 ? 9.617 -14.656 -7.343 1.00 98.31 273 ARG A CA 1
ATOM 2159 C C . ARG A 1 273 ? 9.966 -13.478 -6.434 1.00 98.31 273 ARG A C 1
ATOM 2161 O O . ARG A 1 273 ? 10.845 -13.628 -5.588 1.00 98.31 273 ARG A O 1
ATOM 2168 N N . ALA A 1 274 ? 9.259 -12.352 -6.534 1.00 97.88 274 ALA A N 1
ATOM 2169 C CA . ALA A 1 274 ? 9.451 -11.207 -5.644 1.00 97.88 274 ALA A CA 1
ATOM 2170 C C . ALA A 1 274 ? 9.228 -11.583 -4.171 1.00 97.88 274 ALA A C 1
ATOM 2172 O O . ALA A 1 274 ? 10.057 -11.247 -3.326 1.00 97.88 274 ALA A O 1
ATOM 2173 N N . CYS A 1 275 ? 8.166 -12.337 -3.863 1.00 95.75 275 CYS A N 1
ATOM 2174 C CA . CYS A 1 275 ? 7.893 -12.825 -2.509 1.00 95.75 275 CYS A CA 1
ATOM 2175 C C . CYS A 1 275 ? 8.992 -13.760 -1.984 1.00 95.75 275 CYS A C 1
ATOM 2177 O O . CYS A 1 275 ? 9.364 -13.674 -0.814 1.00 95.75 275 CYS A O 1
ATOM 2179 N N . VAL A 1 276 ? 9.521 -14.652 -2.827 1.00 97.50 276 VAL A N 1
ATOM 2180 C CA . VAL A 1 276 ? 10.621 -15.552 -2.448 1.00 97.50 276 VAL A CA 1
ATOM 2181 C C . VAL A 1 276 ? 11.892 -14.765 -2.136 1.00 97.50 276 VAL A C 1
ATOM 2183 O O . VAL A 1 276 ? 12.523 -15.053 -1.119 1.00 97.50 276 VAL A O 1
ATOM 2186 N N . ILE A 1 277 ? 12.241 -13.773 -2.965 1.00 97.00 277 ILE A N 1
ATOM 2187 C CA . ILE A 1 277 ? 13.412 -12.906 -2.758 1.00 97.00 277 ILE A CA 1
ATOM 2188 C C . ILE A 1 277 ? 13.241 -12.073 -1.483 1.00 97.00 277 ILE A C 1
ATOM 2190 O O . ILE A 1 277 ? 14.145 -12.054 -0.661 1.00 97.00 277 ILE A O 1
ATOM 2194 N N . ALA A 1 278 ? 12.079 -11.445 -1.277 1.00 91.88 278 ALA A N 1
ATOM 2195 C CA . ALA A 1 278 ? 11.796 -10.623 -0.095 1.00 91.88 278 ALA A CA 1
ATOM 2196 C C . ALA A 1 278 ? 11.795 -11.410 1.228 1.00 91.88 278 ALA A C 1
ATOM 2198 O O . ALA A 1 278 ? 11.888 -10.817 2.299 1.00 91.88 278 ALA A O 1
ATOM 2199 N N . LYS A 1 279 ? 11.647 -12.738 1.161 1.00 91.94 279 LYS A N 1
ATOM 2200 C CA . LYS A 1 279 ? 11.702 -13.633 2.321 1.00 91.94 279 LYS A CA 1
ATOM 2201 C C . LYS A 1 279 ? 13.131 -14.030 2.718 1.00 91.94 279 LYS A C 1
ATOM 2203 O O . LYS A 1 279 ? 13.299 -14.518 3.837 1.00 91.94 279 LYS A O 1
ATOM 2208 N N . GLN A 1 280 ? 14.097 -13.936 1.800 1.00 91.19 280 GLN A N 1
ATOM 2209 C CA . GLN A 1 280 ? 15.493 -14.301 2.073 1.00 91.19 280 GLN A CA 1
ATOM 2210 C C . GLN A 1 280 ? 16.126 -13.314 3.053 1.00 91.19 280 GLN A C 1
ATOM 2212 O O . GLN A 1 280 ? 16.855 -13.804 3.943 1.00 91.19 280 GLN A O 1
#